Protein AF-A0A1H4YIX8-F1 (afdb_monomer_lite)

pLDDT: mean 73.13, std 20.59, range [30.97, 96.62]

Sequence (188 aa):
MLPGDFFVVVNRHDDLTVEAIAEDTALASYLGQKVEQLAQRDTEFARELRDVAFQALSRIQDQLLIIGGVTAVEKVGSFLLALASRSSGGRGQVVLPLTRYDVAEYLAVSVETVCRSFTSLQQRGAIRLAGKRTVRIVNRNALEEKNDNDSVRKLSGSNSRLVPPRELALDDREPGRAMMPRRSASAS

Secondary structure (DSSP, 8-state):
--TT--------SS-------STT-------HHHHHHHHHH-HHHHHHHHHHHHHHHHHHHHHHHHHT-SSHHHHHHHHHHHHHHH---TTSEEE--S-HHHHHHHHTS-HHHHHHHHHHHHHTTSEEEEETTEEEES-SHHHHTTT---SSHHHHTTS---PPPP-------------PPP------

InterPro domains:
  IPR012318 Crp-type HTH domain [PF13545] (74-145)
  IPR012318 Crp-type HTH domain [PR00034] (96-112)
  IPR012318 Crp-type HTH domain [PR00034] (112-127)
  IPR012318 Crp-type HTH domain [PS51063] (70-141)
  IPR012318 Crp-type HTH domain [SM00419] (90-139)
  IPR036388 Winged helix-like DNA-binding domain superfamily [G3DSA:1.10.10.10] (71-154)
  IPR036390 Winged helix DNA-binding domain superfamily [SSF46785] (72-146)

Foldseek 3Di:
DDPPADDDDDPDVDPDDDDDLDDPDDDDDDDPVVLVVVVVVDVVSVVVVVVSVVVVVVVVVLLVLLLVDPALLLSLLSVLVVQQVVDPDPQQKGFASDALCRSCVSNVHDSVRSVVSVVVCVVVVQWDDPDRGMIGGRNNCSSCVRVPPPPPVVVVVPDPPPPDPPPPPPPPDDPDDDDDDDDDDDDD

Organism: NCBI:txid1437360

Radius of gyration: 27.28 Å; chains: 1; bounding box: 49×42×105 Å

Structure (mmCIF, N/CA/C/O backbone):
data_AF-A0A1H4YIX8-F1
#
_entry.id   AF-A0A1H4YIX8-F1
#
loop_
_atom_site.group_PDB
_atom_site.id
_atom_site.type_symbol
_atom_site.label_atom_id
_atom_site.label_alt_id
_atom_site.label_comp_id
_atom_site.label_asym_id
_atom_site.label_entity_id
_atom_site.label_seq_id
_atom_site.pdbx_PDB_ins_code
_atom_site.Cartn_x
_atom_site.Cartn_y
_atom_site.Cartn_z
_atom_site.occupancy
_atom_site.B_iso_or_equiv
_atom_site.auth_seq_id
_atom_site.auth_comp_id
_atom_site.auth_asym_id
_atom_site.auth_atom_id
_atom_site.pdbx_PDB_model_num
ATOM 1 N N . MET A 1 1 ? 4.760 -3.945 -1.608 1.00 70.62 1 MET A N 1
ATOM 2 C CA . MET A 1 1 ? 4.561 -4.129 -3.063 1.00 70.62 1 MET A CA 1
ATOM 3 C C . MET A 1 1 ? 3.734 -5.384 -3.282 1.00 70.62 1 MET A C 1
ATOM 5 O O . MET A 1 1 ? 3.842 -6.303 -2.479 1.00 70.62 1 MET A O 1
ATOM 9 N N . LEU A 1 2 ? 2.866 -5.392 -4.288 1.00 71.00 2 LEU A N 1
ATOM 10 C CA . LEU A 1 2 ? 2.032 -6.541 -4.659 1.00 71.00 2 LEU A CA 1
ATOM 11 C C . LEU A 1 2 ? 2.528 -7.152 -5.980 1.00 71.00 2 LEU A C 1
ATOM 13 O O . LEU A 1 2 ? 3.288 -6.496 -6.693 1.00 71.00 2 LEU A O 1
ATOM 17 N N . PRO A 1 3 ? 2.108 -8.380 -6.336 1.00 70.81 3 PRO A N 1
ATOM 18 C CA . PRO A 1 3 ? 2.441 -8.969 -7.630 1.00 70.81 3 PRO A CA 1
ATOM 19 C C . PRO A 1 3 ? 2.128 -8.015 -8.792 1.00 70.81 3 PRO A C 1
ATOM 21 O O . PRO A 1 3 ? 1.051 -7.419 -8.843 1.00 70.81 3 PRO A O 1
ATOM 24 N N . GLY A 1 4 ? 3.092 -7.856 -9.699 1.00 74.25 4 GLY A N 1
ATOM 25 C CA . GLY A 1 4 ? 3.020 -6.914 -10.821 1.00 74.25 4 GLY A CA 1
ATOM 26 C C . GLY A 1 4 ? 3.521 -5.497 -10.514 1.00 74.25 4 GLY A C 1
ATOM 27 O O . GLY A 1 4 ? 3.620 -4.690 -11.435 1.00 74.25 4 GLY A O 1
ATOM 28 N N . ASP A 1 5 ? 3.867 -5.180 -9.262 1.00 77.75 5 ASP A N 1
ATOM 29 C CA . ASP A 1 5 ? 4.624 -3.965 -8.955 1.00 77.75 5 ASP A CA 1
ATOM 30 C C . ASP A 1 5 ? 6.102 -4.140 -9.326 1.00 77.75 5 ASP A C 1
ATOM 32 O O . ASP A 1 5 ? 6.683 -5.217 -9.191 1.00 77.75 5 ASP A O 1
ATOM 36 N N . PHE A 1 6 ? 6.724 -3.044 -9.740 1.00 79.25 6 PHE A N 1
ATOM 37 C CA . PHE A 1 6 ? 8.153 -2.944 -10.004 1.00 79.25 6 PHE A CA 1
ATOM 38 C C . PHE A 1 6 ? 8.722 -1.805 -9.160 1.00 79.25 6 PHE A C 1
ATOM 40 O O . PHE A 1 6 ? 8.022 -0.861 -8.787 1.00 79.25 6 PHE A O 1
ATOM 47 N N . PHE A 1 7 ? 10.008 -1.887 -8.863 1.00 77.75 7 PHE A N 1
ATOM 48 C CA . PHE A 1 7 ? 10.740 -0.841 -8.170 1.00 77.75 7 PHE A CA 1
ATOM 49 C C . PHE A 1 7 ? 12.139 -0.756 -8.762 1.00 77.75 7 PHE A C 1
ATOM 51 O O . PHE A 1 7 ? 12.668 -1.731 -9.297 1.00 77.75 7 PHE A O 1
ATOM 58 N N . VAL A 1 8 ? 12.732 0.428 -8.679 1.00 79.50 8 VAL A N 1
ATOM 59 C CA . VAL A 1 8 ? 14.094 0.659 -9.146 1.00 79.50 8 VAL A CA 1
ATOM 60 C C . VAL A 1 8 ? 14.978 0.812 -7.925 1.00 79.50 8 VAL A C 1
ATOM 62 O O . VAL A 1 8 ? 14.786 1.724 -7.124 1.00 79.50 8 VAL A O 1
ATOM 65 N N . VAL A 1 9 ? 15.963 -0.073 -7.798 1.00 73.88 9 VAL A N 1
ATOM 66 C CA . VAL A 1 9 ? 17.036 0.091 -6.820 1.00 73.88 9 VAL A CA 1
ATOM 67 C C . VAL A 1 9 ? 18.121 0.920 -7.486 1.00 73.88 9 VAL A C 1
ATOM 69 O O . VAL A 1 9 ? 18.892 0.426 -8.310 1.00 73.88 9 VAL A O 1
ATOM 72 N N . VAL A 1 10 ? 18.141 2.211 -7.174 1.00 70.12 10 VAL A N 1
ATOM 73 C CA . VAL A 1 10 ? 19.247 3.083 -7.565 1.00 70.12 10 VAL A CA 1
ATOM 74 C C . VAL A 1 10 ? 20.293 2.972 -6.471 1.00 70.12 10 VAL A C 1
ATOM 76 O O . VAL A 1 10 ? 19.968 3.160 -5.303 1.00 70.12 10 VAL A O 1
ATOM 79 N N . ASN A 1 11 ? 21.536 2.672 -6.846 1.00 62.91 11 ASN A N 1
ATOM 80 C CA . ASN A 1 11 ? 22.665 2.599 -5.923 1.00 62.91 11 ASN A CA 1
ATOM 81 C C . ASN A 1 11 ? 23.025 4.018 -5.447 1.00 62.91 11 ASN A C 1
ATOM 83 O O . ASN A 1 11 ? 23.963 4.650 -5.927 1.00 62.91 11 ASN A O 1
ATOM 87 N N . ARG A 1 12 ? 22.180 4.577 -4.587 1.00 55.59 12 ARG A N 1
ATOM 88 C CA . ARG A 1 12 ? 22.496 5.724 -3.747 1.00 55.59 12 ARG A CA 1
ATOM 89 C C . ARG A 1 12 ? 23.066 5.138 -2.461 1.00 55.59 12 ARG A C 1
ATOM 91 O O . ARG A 1 12 ? 22.655 4.053 -2.077 1.00 55.59 12 ARG A O 1
ATOM 98 N N . HIS A 1 13 ? 24.007 5.821 -1.821 1.00 55.72 13 HIS A N 1
ATOM 99 C CA . HIS A 1 13 ? 24.670 5.395 -0.576 1.00 55.72 13 HIS A CA 1
ATOM 100 C C . HIS A 1 13 ? 23.727 5.246 0.650 1.00 55.72 13 HIS A C 1
ATOM 102 O O . HIS A 1 13 ? 24.183 5.344 1.784 1.00 55.72 13 HIS A O 1
ATOM 108 N N . ASP A 1 14 ? 22.432 5.018 0.432 1.00 55.44 14 ASP A N 1
ATOM 109 C CA . ASP A 1 14 ? 21.399 4.852 1.442 1.00 55.44 14 ASP A CA 1
ATOM 110 C C . ASP A 1 14 ? 21.105 3.357 1.641 1.00 55.44 14 ASP A C 1
ATOM 112 O O . ASP A 1 14 ? 21.014 2.586 0.683 1.00 55.44 14 ASP A O 1
ATOM 116 N N . ASP A 1 15 ? 20.951 2.962 2.902 1.00 64.94 15 ASP A N 1
ATOM 117 C CA . ASP A 1 15 ? 20.826 1.583 3.387 1.00 64.94 15 ASP A CA 1
ATOM 118 C C . ASP A 1 15 ? 19.415 1.007 3.123 1.00 64.94 15 ASP A C 1
ATOM 120 O O . ASP A 1 15 ? 18.655 0.677 4.035 1.00 64.94 15 ASP A O 1
ATOM 124 N N . LEU A 1 16 ? 18.998 0.978 1.851 1.00 68.19 16 LEU A N 1
ATOM 125 C CA . LEU A 1 16 ? 17.666 0.515 1.469 1.00 68.19 16 LEU A CA 1
ATOM 126 C C . LEU A 1 16 ? 17.614 -1.016 1.505 1.00 68.19 16 LEU A C 1
ATOM 128 O O . LEU A 1 16 ? 18.222 -1.695 0.676 1.00 68.19 16 LEU A O 1
ATOM 132 N N . THR A 1 17 ? 16.843 -1.563 2.439 1.00 73.12 17 THR A N 1
ATOM 133 C CA . THR A 1 17 ? 16.590 -3.002 2.532 1.00 73.12 17 THR A CA 1
ATOM 134 C C . THR A 1 17 ? 15.223 -3.343 1.944 1.00 73.12 17 THR A C 1
ATOM 136 O O . THR A 1 17 ? 14.267 -2.574 2.038 1.00 73.12 17 THR A O 1
ATOM 139 N N . VAL A 1 18 ? 15.137 -4.493 1.276 1.00 79.38 18 VAL A N 1
ATOM 140 C CA . VAL A 1 18 ? 13.895 -5.006 0.688 1.00 79.38 18 VAL A CA 1
ATOM 141 C C . VAL A 1 18 ? 13.639 -6.385 1.273 1.00 79.38 18 VAL A C 1
ATOM 143 O O . VAL A 1 18 ? 14.461 -7.284 1.111 1.00 79.38 18 VAL A O 1
ATOM 146 N N . GLU A 1 19 ? 12.496 -6.552 1.935 1.00 81.31 19 GLU A N 1
ATOM 147 C CA . GLU A 1 19 ? 12.094 -7.807 2.570 1.00 81.31 19 GLU A CA 1
ATOM 148 C C . GLU A 1 19 ? 10.835 -8.388 1.912 1.00 81.31 19 GLU A C 1
ATOM 150 O O . GLU A 1 19 ? 9.902 -7.668 1.538 1.00 81.31 19 GLU A O 1
ATOM 155 N N . ALA A 1 20 ? 10.808 -9.713 1.759 1.00 84.75 20 ALA A N 1
ATOM 156 C CA . ALA A 1 20 ? 9.639 -10.439 1.286 1.00 84.75 20 ALA A CA 1
ATOM 157 C C . ALA A 1 20 ? 8.654 -10.674 2.441 1.00 84.75 20 ALA A C 1
ATOM 159 O O . ALA A 1 20 ? 8.984 -11.315 3.431 1.00 84.75 20 ALA A O 1
ATOM 160 N N . ILE A 1 21 ? 7.423 -10.184 2.286 1.00 82.12 21 ILE A N 1
ATOM 161 C CA . ILE A 1 21 ? 6.386 -10.239 3.335 1.00 82.12 21 ILE A CA 1
ATOM 162 C C . ILE A 1 21 ? 5.515 -11.505 3.212 1.00 82.12 21 ILE A C 1
ATOM 164 O O . ILE A 1 21 ? 4.885 -11.929 4.179 1.00 82.12 21 ILE A O 1
ATOM 168 N N . ALA A 1 22 ? 5.465 -12.119 2.025 1.00 79.56 22 ALA A N 1
ATOM 169 C CA . ALA A 1 22 ? 4.693 -13.330 1.756 1.00 79.56 22 ALA A CA 1
ATOM 170 C C . ALA A 1 22 ? 5.605 -14.521 1.432 1.00 79.56 22 ALA A C 1
ATOM 172 O O . ALA A 1 22 ? 6.570 -14.385 0.672 1.00 79.56 22 ALA A O 1
ATOM 173 N N . GLU A 1 23 ? 5.245 -15.684 1.979 1.00 69.69 23 GLU A N 1
ATOM 174 C CA . GLU A 1 23 ? 5.765 -16.990 1.564 1.00 69.69 23 GLU A CA 1
ATOM 175 C C . GLU A 1 23 ? 5.432 -17.157 0.063 1.00 69.69 23 GLU A C 1
ATOM 177 O O . GLU A 1 23 ? 4.319 -16.838 -0.351 1.00 69.69 23 GLU A O 1
ATOM 182 N N . ASP A 1 24 ? 6.416 -17.534 -0.761 1.00 79.31 24 ASP A N 1
ATOM 183 C CA . ASP A 1 24 ? 6.346 -17.606 -2.240 1.00 79.31 24 ASP A CA 1
ATOM 184 C C . ASP A 1 24 ? 6.459 -16.279 -3.027 1.00 79.31 24 ASP A C 1
ATOM 186 O O . ASP A 1 24 ? 5.874 -16.103 -4.099 1.00 79.31 24 ASP A O 1
ATOM 190 N N . THR A 1 25 ? 7.274 -15.333 -2.549 1.00 81.12 25 THR A N 1
ATOM 191 C CA . THR A 1 25 ? 7.620 -14.128 -3.330 1.00 81.12 25 THR A CA 1
ATOM 192 C C . THR A 1 25 ? 8.757 -14.409 -4.323 1.00 81.12 25 THR A C 1
ATOM 194 O O . THR A 1 25 ? 9.891 -14.658 -3.918 1.00 81.12 25 THR A O 1
ATOM 197 N N . ALA A 1 26 ? 8.483 -14.301 -5.629 1.00 84.19 26 ALA A N 1
ATOM 198 C CA . ALA A 1 26 ? 9.499 -14.350 -6.685 1.00 84.19 26 ALA A CA 1
ATOM 199 C C . ALA A 1 26 ? 9.792 -12.946 -7.239 1.00 84.19 26 ALA A C 1
ATOM 201 O O . ALA A 1 26 ? 8.873 -12.188 -7.552 1.00 84.19 26 ALA A O 1
ATOM 202 N N . LEU A 1 27 ? 11.077 -12.614 -7.392 1.00 84.00 27 LEU A N 1
ATOM 203 C CA . LEU A 1 27 ? 11.536 -11.351 -7.970 1.00 84.00 27 LEU A CA 1
ATOM 204 C C . LEU A 1 27 ? 12.347 -11.615 -9.238 1.00 84.00 27 LEU A C 1
ATOM 206 O O . LEU A 1 27 ? 13.259 -12.439 -9.243 1.00 84.00 27 LEU A O 1
ATOM 210 N N . ALA A 1 28 ? 12.037 -10.873 -10.298 1.00 85.31 28 ALA A N 1
ATOM 211 C CA . ALA A 1 28 ? 12.894 -10.772 -11.469 1.00 85.31 28 ALA A CA 1
ATOM 212 C C . ALA A 1 28 ? 13.750 -9.509 -11.338 1.00 85.31 28 ALA A C 1
ATOM 214 O O . ALA A 1 28 ? 13.226 -8.409 -11.159 1.00 85.31 28 ALA A O 1
ATOM 215 N N . SER A 1 29 ? 15.071 -9.662 -11.411 1.00 84.81 29 SER A N 1
ATOM 216 C CA . SER A 1 29 ? 16.011 -8.544 -11.317 1.00 84.81 29 SER A CA 1
ATOM 217 C C . SER A 1 29 ? 16.781 -8.386 -12.617 1.00 84.81 29 SER A C 1
ATOM 219 O O . SER A 1 29 ? 17.345 -9.342 -13.148 1.00 84.81 29 SER A O 1
ATOM 221 N N . TYR A 1 30 ? 16.835 -7.150 -13.107 1.00 86.56 30 TYR A N 1
ATOM 222 C CA . TYR A 1 30 ? 17.534 -6.790 -14.333 1.00 86.56 30 TYR A CA 1
ATOM 223 C C . TYR A 1 30 ? 18.521 -5.666 -14.049 1.00 86.56 30 TYR A C 1
ATOM 225 O O . TYR A 1 30 ? 18.241 -4.749 -13.278 1.00 86.56 30 TYR A O 1
ATOM 233 N N . LEU A 1 31 ? 19.684 -5.716 -14.699 1.00 86.62 31 LEU A N 1
ATOM 234 C CA . LEU A 1 31 ? 20.634 -4.613 -14.637 1.00 86.62 31 LEU A CA 1
ATOM 235 C C . LEU A 1 31 ? 20.046 -3.409 -15.380 1.00 86.62 31 LEU A C 1
ATOM 237 O O . LEU A 1 31 ? 19.701 -3.539 -16.555 1.00 86.62 31 LEU A O 1
ATOM 241 N N . GLY A 1 32 ? 20.005 -2.239 -14.736 1.00 85.44 32 GLY A N 1
ATOM 242 C CA . GLY A 1 32 ? 19.427 -1.026 -15.330 1.00 85.44 32 GLY A CA 1
ATOM 243 C C . GLY A 1 32 ? 20.001 -0.696 -16.713 1.00 85.44 32 GLY A C 1
ATOM 244 O O . GLY A 1 32 ? 19.254 -0.399 -17.636 1.00 85.44 32 GLY A O 1
ATOM 245 N N . GLN A 1 33 ? 21.311 -0.884 -16.906 1.00 87.38 33 GLN A N 1
ATOM 246 C CA . GLN A 1 33 ? 21.960 -0.694 -18.210 1.00 87.38 33 GLN A CA 1
ATOM 247 C C . GLN A 1 33 ? 21.410 -1.612 -19.312 1.00 87.38 33 GLN A C 1
ATOM 249 O O . GLN A 1 33 ? 21.305 -1.191 -20.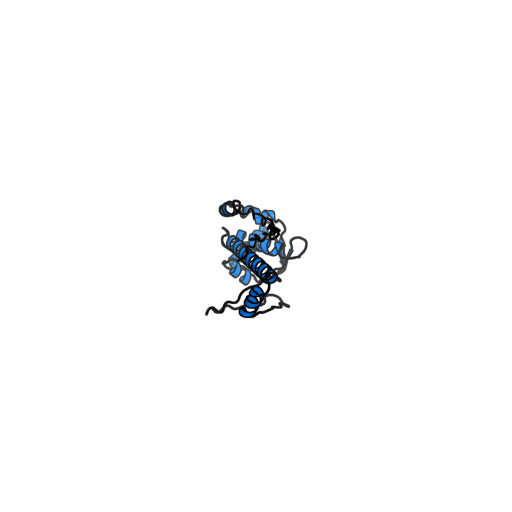459 1.00 87.38 33 GLN A O 1
ATOM 254 N N . LYS A 1 34 ? 21.062 -2.866 -18.990 1.00 89.19 34 LYS A N 1
ATOM 255 C CA . LYS A 1 34 ? 20.497 -3.805 -19.972 1.00 89.19 34 LYS A CA 1
ATOM 256 C C . LYS A 1 34 ? 19.071 -3.421 -20.354 1.00 89.19 34 LYS A C 1
ATOM 258 O O . LYS A 1 34 ? 18.726 -3.510 -21.526 1.00 89.19 34 LYS A O 1
ATOM 263 N N . VAL A 1 35 ? 18.275 -2.984 -19.377 1.00 89.31 35 VAL A N 1
ATOM 264 C CA . VAL A 1 35 ? 16.910 -2.488 -19.610 1.00 89.31 35 VAL A CA 1
ATOM 265 C C . VAL A 1 35 ? 16.947 -1.254 -20.513 1.00 89.31 35 VAL A C 1
ATOM 267 O O . VAL A 1 35 ? 16.233 -1.204 -21.508 1.00 89.31 35 VAL A O 1
ATOM 270 N N . GLU A 1 36 ? 17.847 -0.313 -20.226 1.00 89.44 36 GLU A N 1
ATOM 271 C CA . GLU A 1 36 ? 18.026 0.909 -21.016 1.00 89.44 36 GLU A CA 1
ATOM 272 C C . GLU A 1 36 ? 18.462 0.608 -22.459 1.00 89.44 36 GLU A C 1
ATOM 274 O O . GLU A 1 36 ? 17.881 1.115 -23.416 1.00 89.44 36 GLU A O 1
ATOM 279 N N . GLN A 1 37 ? 19.445 -0.280 -22.644 1.00 92.94 37 GLN A N 1
ATOM 280 C CA . GLN A 1 37 ? 19.885 -0.697 -23.981 1.00 92.94 37 GLN A CA 1
ATOM 281 C C . GLN A 1 37 ? 18.778 -1.384 -24.785 1.00 92.94 37 GLN A C 1
ATOM 283 O O . GLN A 1 37 ? 18.745 -1.255 -26.009 1.00 92.94 37 GLN A O 1
ATOM 288 N N . LEU A 1 38 ? 17.902 -2.144 -24.122 1.00 91.69 38 LEU A N 1
ATOM 289 C CA . LEU A 1 38 ? 16.765 -2.779 -24.779 1.00 91.69 38 LEU A CA 1
ATOM 290 C C . LEU A 1 38 ? 15.729 -1.730 -25.200 1.00 91.69 38 LEU A C 1
ATOM 292 O O . LEU A 1 38 ? 15.309 -1.737 -26.351 1.00 91.69 38 LEU A O 1
ATOM 296 N N . ALA A 1 39 ? 15.414 -0.771 -24.326 1.00 92.44 39 ALA A N 1
ATOM 297 C CA . ALA A 1 39 ? 14.510 0.339 -24.634 1.00 92.44 39 ALA A CA 1
ATOM 298 C C . ALA A 1 39 ? 15.013 1.231 -25.785 1.00 92.44 39 ALA A C 1
ATOM 300 O O . ALA A 1 39 ? 14.217 1.762 -26.551 1.00 92.44 39 ALA A O 1
ATOM 301 N N . GLN A 1 40 ? 16.329 1.366 -25.963 1.00 94.69 40 GLN A N 1
ATOM 302 C CA . GLN A 1 40 ? 16.897 2.094 -27.107 1.00 94.69 40 GLN A CA 1
ATOM 303 C C . GLN A 1 40 ? 16.739 1.355 -28.442 1.00 94.69 40 GLN A C 1
ATOM 305 O O . GLN A 1 40 ? 16.722 1.990 -29.496 1.00 94.69 40 GLN A O 1
ATOM 310 N N . ARG A 1 41 ? 16.668 0.021 -28.414 1.00 95.81 41 ARG A N 1
ATOM 311 C CA . ARG A 1 41 ? 16.580 -0.825 -29.616 1.00 95.81 41 ARG A CA 1
ATOM 312 C C . ARG A 1 41 ? 15.145 -1.176 -29.989 1.00 95.81 41 ARG A C 1
ATOM 314 O O . ARG A 1 41 ? 14.876 -1.402 -31.164 1.00 95.81 41 ARG A O 1
ATOM 321 N N . ASP A 1 42 ? 14.252 -1.221 -29.007 1.00 96.62 42 ASP A N 1
ATOM 322 C CA . ASP A 1 42 ? 12.857 -1.613 -29.163 1.00 96.62 42 ASP A CA 1
ATOM 323 C C . ASP A 1 42 ? 11.926 -0.512 -28.632 1.00 96.62 42 ASP A C 1
ATOM 325 O O . ASP A 1 42 ? 11.843 -0.240 -27.432 1.00 96.62 42 ASP A O 1
ATOM 329 N N . THR A 1 43 ? 11.212 0.129 -29.561 1.00 95.12 43 THR A N 1
ATOM 330 C CA . THR A 1 43 ? 10.284 1.224 -29.248 1.00 95.12 43 THR A CA 1
ATOM 331 C C . THR A 1 43 ? 9.033 0.739 -28.517 1.00 95.12 43 THR A C 1
ATOM 333 O O . THR A 1 43 ? 8.502 1.485 -27.692 1.00 95.12 43 THR A O 1
ATOM 336 N N . GLU A 1 44 ? 8.562 -0.481 -28.787 1.00 94.38 44 GLU A N 1
ATOM 337 C CA . GLU A 1 44 ? 7.401 -1.047 -28.092 1.00 94.38 44 GLU A CA 1
ATOM 338 C C . GLU A 1 44 ? 7.770 -1.357 -26.641 1.00 94.38 44 GLU A C 1
ATOM 340 O O . GLU A 1 44 ? 7.097 -0.882 -25.727 1.00 94.38 44 GLU A O 1
ATOM 345 N N . PHE A 1 45 ? 8.924 -1.987 -26.406 1.00 93.00 45 PHE A N 1
ATOM 346 C CA . PHE A 1 45 ? 9.433 -2.190 -25.047 1.00 93.00 45 PHE A CA 1
ATOM 347 C C . PHE A 1 45 ? 9.629 -0.864 -24.289 1.00 93.00 45 PHE A C 1
ATOM 349 O O . PHE A 1 45 ? 9.281 -0.747 -23.113 1.00 93.00 45 PHE A O 1
ATOM 356 N N . ALA A 1 46 ? 10.137 0.179 -24.955 1.00 92.69 46 ALA A N 1
ATOM 357 C CA . ALA A 1 46 ? 10.266 1.503 -24.345 1.00 92.69 46 ALA A CA 1
ATOM 358 C C . ALA A 1 46 ? 8.910 2.129 -23.968 1.00 92.69 46 ALA A C 1
ATOM 360 O O . ALA A 1 46 ? 8.831 2.898 -23.005 1.00 92.69 46 ALA A O 1
ATOM 361 N N . ARG A 1 47 ? 7.842 1.840 -24.725 1.00 93.50 47 ARG A N 1
ATOM 362 C CA . ARG A 1 47 ? 6.473 2.257 -24.385 1.00 93.50 47 ARG A CA 1
ATOM 363 C C . ARG A 1 47 ? 5.959 1.497 -23.171 1.00 93.50 47 ARG A C 1
ATOM 365 O O . ARG A 1 47 ? 5.536 2.149 -22.223 1.00 93.50 47 ARG A O 1
ATOM 372 N N . GLU A 1 48 ? 6.104 0.175 -23.153 1.00 90.38 48 GLU A N 1
ATOM 373 C CA . GLU A 1 48 ? 5.715 -0.653 -22.007 1.00 90.38 48 GLU A CA 1
ATOM 374 C C . GLU A 1 48 ? 6.428 -0.212 -20.724 1.00 90.38 48 GLU A C 1
ATOM 376 O O . GLU A 1 48 ? 5.786 0.017 -19.699 1.00 90.38 48 GLU A O 1
ATOM 381 N N . LEU A 1 49 ? 7.746 0.005 -20.784 1.00 89.56 49 LEU A N 1
ATOM 382 C CA . LEU A 1 49 ? 8.530 0.474 -19.641 1.00 89.56 49 LEU A CA 1
ATOM 383 C C . LEU A 1 49 ? 8.051 1.843 -19.130 1.00 89.56 49 LEU A C 1
ATOM 385 O O . LEU A 1 49 ? 8.024 2.084 -17.920 1.00 89.56 49 LEU A O 1
ATOM 389 N N . ARG A 1 50 ? 7.653 2.743 -20.036 1.00 90.56 50 ARG A N 1
ATOM 390 C CA . ARG A 1 50 ? 7.098 4.056 -19.680 1.00 90.56 50 ARG A CA 1
ATOM 391 C C . ARG A 1 50 ? 5.734 3.931 -19.011 1.00 90.56 50 ARG A C 1
ATOM 393 O O . ARG A 1 50 ? 5.496 4.601 -18.009 1.00 90.56 50 ARG A O 1
ATOM 400 N N . ASP A 1 51 ? 4.858 3.085 -19.537 1.00 90.19 51 ASP A N 1
ATOM 401 C CA . ASP A 1 51 ? 3.526 2.870 -18.968 1.00 90.19 51 ASP A CA 1
ATOM 402 C C . ASP A 1 51 ? 3.630 2.282 -17.563 1.00 90.19 51 ASP A C 1
ATOM 404 O O . ASP A 1 51 ? 2.962 2.737 -16.633 1.00 90.19 51 ASP A O 1
ATOM 408 N N . VAL A 1 52 ? 4.547 1.334 -17.392 1.00 86.88 52 VAL A N 1
ATOM 409 C CA . VAL A 1 52 ? 4.948 0.780 -16.104 1.00 86.88 52 VAL A CA 1
ATOM 410 C C . VAL A 1 52 ? 5.402 1.921 -15.175 1.00 86.88 52 VAL A C 1
ATOM 412 O O . VAL A 1 52 ? 4.777 2.127 -14.131 1.00 86.88 52 VAL A O 1
ATOM 415 N N . ALA A 1 53 ? 6.368 2.760 -15.579 1.00 87.62 53 ALA A N 1
ATOM 416 C CA . ALA A 1 53 ? 6.826 3.930 -14.811 1.00 87.62 53 ALA A CA 1
ATOM 417 C C . ALA A 1 53 ? 5.681 4.876 -14.385 1.00 87.62 53 ALA A C 1
ATOM 419 O O . ALA A 1 53 ? 5.583 5.246 -13.211 1.00 87.62 53 ALA A O 1
ATOM 420 N N . PHE A 1 54 ? 4.782 5.230 -15.307 1.00 90.25 54 PHE A N 1
ATOM 421 C CA . PHE A 1 54 ? 3.627 6.081 -15.015 1.00 90.25 54 PHE A CA 1
ATOM 422 C C . PHE A 1 54 ? 2.653 5.442 -14.027 1.00 90.25 54 PHE A C 1
ATOM 424 O O . PHE A 1 54 ? 2.144 6.134 -13.143 1.00 90.25 54 PHE A O 1
ATOM 431 N N . GLN A 1 55 ? 2.439 4.127 -14.099 1.00 85.81 55 GLN A N 1
ATOM 432 C CA . GLN A 1 55 ? 1.634 3.427 -13.102 1.00 85.81 55 GLN A CA 1
ATOM 433 C C . GLN A 1 55 ? 2.264 3.505 -11.707 1.00 85.81 55 GLN A C 1
ATOM 435 O O . GLN A 1 55 ? 1.538 3.720 -10.739 1.00 85.81 55 GLN A O 1
ATOM 440 N N . ALA A 1 56 ? 3.587 3.359 -11.562 1.00 85.19 56 ALA A N 1
ATOM 441 C CA . ALA A 1 56 ? 4.220 3.538 -10.250 1.00 85.19 56 ALA A CA 1
ATOM 442 C C . ALA A 1 56 ? 4.089 4.974 -9.735 1.00 85.19 56 ALA A C 1
ATOM 444 O O . ALA A 1 56 ? 3.787 5.163 -8.558 1.00 85.19 56 ALA A O 1
ATOM 445 N N . LEU A 1 57 ? 4.251 5.980 -10.600 1.00 88.75 57 LEU A N 1
ATOM 446 C CA . LEU A 1 57 ? 4.059 7.380 -10.211 1.00 88.75 57 LEU A CA 1
ATOM 447 C C . LEU A 1 57 ? 2.627 7.650 -9.736 1.00 88.75 57 LEU A C 1
ATOM 449 O O . LEU A 1 57 ? 2.447 8.260 -8.684 1.00 88.75 57 LEU A O 1
ATOM 453 N N . SER A 1 58 ? 1.620 7.136 -10.448 1.00 86.06 58 SER A N 1
ATOM 454 C CA . SER A 1 58 ? 0.218 7.237 -10.023 1.00 86.06 58 SER A CA 1
ATOM 455 C C . SER A 1 58 ? -0.005 6.581 -8.657 1.00 86.06 58 SER A C 1
ATOM 457 O O . SER A 1 58 ? -0.654 7.165 -7.795 1.00 86.06 58 SER A O 1
ATOM 459 N N . ARG A 1 59 ? 0.584 5.401 -8.411 1.00 82.44 59 ARG A N 1
ATOM 460 C CA . ARG A 1 59 ? 0.488 4.716 -7.107 1.00 82.44 59 ARG A CA 1
ATOM 461 C C . ARG A 1 59 ? 1.135 5.524 -5.983 1.00 82.44 59 ARG A C 1
ATOM 463 O O . ARG A 1 59 ? 0.589 5.579 -4.885 1.00 82.44 59 ARG A O 1
ATOM 470 N N . ILE A 1 60 ? 2.289 6.142 -6.242 1.00 85.88 60 ILE A N 1
ATOM 471 C CA . ILE A 1 60 ? 2.958 7.016 -5.269 1.00 85.88 60 ILE A CA 1
ATOM 472 C C . ILE A 1 60 ? 2.077 8.231 -4.972 1.00 85.88 60 ILE A C 1
ATOM 474 O O . ILE A 1 60 ? 1.928 8.602 -3.810 1.00 85.88 60 ILE A O 1
ATOM 478 N N . GLN A 1 61 ? 1.449 8.822 -5.990 1.00 85.38 61 GLN A N 1
ATOM 479 C CA . GLN A 1 61 ? 0.515 9.929 -5.804 1.00 85.38 61 GLN A CA 1
ATOM 480 C C . GLN A 1 61 ? -0.688 9.521 -4.938 1.00 85.38 61 GLN A C 1
ATOM 482 O O . GLN A 1 61 ? -1.014 10.230 -3.986 1.00 85.38 61 GLN A O 1
ATOM 487 N N . ASP A 1 62 ? -1.292 8.360 -5.198 1.00 82.25 62 ASP A N 1
ATOM 488 C CA . ASP A 1 62 ? -2.380 7.819 -4.374 1.00 82.25 62 ASP A CA 1
ATOM 489 C C . ASP A 1 62 ? -1.929 7.581 -2.927 1.00 82.25 62 ASP A C 1
ATOM 491 O O . ASP A 1 62 ? -2.625 7.951 -1.979 1.00 82.25 62 ASP A O 1
ATOM 495 N N . GLN A 1 63 ? -0.735 7.016 -2.733 1.00 83.69 63 GLN A N 1
ATOM 496 C CA . GLN A 1 63 ? -0.159 6.814 -1.406 1.00 83.69 63 GLN A CA 1
ATOM 497 C C . GLN A 1 63 ? 0.063 8.142 -0.673 1.00 83.69 63 GLN A C 1
ATOM 499 O O . GLN A 1 63 ? -0.259 8.245 0.510 1.00 83.69 63 GLN A O 1
ATOM 504 N N . LEU A 1 64 ? 0.566 9.172 -1.355 1.00 84.75 64 LEU A N 1
ATOM 505 C CA . LEU A 1 64 ? 0.738 10.503 -0.771 1.00 84.75 64 LEU A CA 1
ATOM 506 C C . LEU A 1 64 ? -0.600 11.120 -0.354 1.00 84.75 64 LEU A C 1
ATOM 508 O O . LEU A 1 64 ? -0.663 11.751 0.698 1.00 84.75 64 LEU A O 1
ATOM 512 N N . LEU A 1 65 ? -1.676 10.898 -1.115 1.00 81.81 65 LEU A N 1
ATOM 513 C CA . LEU A 1 65 ? -3.021 11.330 -0.722 1.00 81.81 65 LEU A CA 1
ATOM 514 C C . LEU A 1 65 ? -3.500 10.611 0.546 1.00 81.81 65 LEU A C 1
ATOM 516 O O . LEU A 1 65 ? -4.063 11.249 1.434 1.00 81.81 65 LEU A O 1
ATOM 520 N N . ILE A 1 66 ? -3.234 9.307 0.670 1.00 82.69 66 ILE A N 1
ATOM 521 C CA . ILE A 1 66 ? -3.542 8.543 1.889 1.00 82.69 66 ILE A CA 1
ATOM 522 C C . ILE A 1 66 ? -2.744 9.089 3.078 1.00 82.69 66 ILE A C 1
ATOM 524 O O . ILE A 1 66 ? -3.307 9.322 4.147 1.00 82.69 66 ILE A O 1
ATOM 528 N N . ILE A 1 67 ? -1.443 9.325 2.901 1.00 84.75 67 ILE A N 1
ATOM 529 C CA . ILE A 1 67 ? -0.566 9.860 3.951 1.00 84.75 67 ILE A CA 1
ATOM 530 C C . ILE A 1 67 ? -0.977 11.288 4.334 1.00 84.75 67 ILE A C 1
ATOM 532 O O . ILE A 1 67 ? -0.925 11.633 5.515 1.00 84.75 67 ILE A O 1
ATOM 536 N N . GLY A 1 68 ? -1.427 12.096 3.375 1.00 77.31 68 GLY A N 1
ATOM 537 C CA . GLY A 1 68 ? -1.945 13.448 3.586 1.00 77.31 68 GLY A CA 1
ATOM 538 C C . GLY A 1 68 ? -3.338 13.510 4.221 1.00 77.31 68 GLY A C 1
ATOM 539 O O . GLY A 1 68 ? -3.823 14.608 4.486 1.00 77.31 68 GLY A O 1
ATOM 540 N N . GLY A 1 69 ? -3.983 12.363 4.474 1.00 75.69 69 GLY A N 1
ATOM 541 C CA . GLY A 1 69 ? -5.306 12.288 5.094 1.00 75.69 69 GLY A CA 1
ATOM 542 C C . GLY A 1 69 ? -5.371 12.963 6.469 1.00 75.69 69 GLY A C 1
ATOM 543 O O . GLY A 1 69 ? -4.405 12.941 7.238 1.00 75.69 69 GLY A O 1
ATOM 544 N N . VAL A 1 70 ? -6.534 13.541 6.784 1.00 72.44 70 VAL A N 1
ATOM 545 C CA . VAL A 1 70 ? -6.730 14.431 7.941 1.00 72.44 70 VAL A CA 1
ATOM 546 C C . VAL A 1 70 ? -6.637 13.667 9.262 1.00 72.44 70 VAL A C 1
ATOM 548 O O . VAL A 1 70 ? -6.049 14.161 10.225 1.00 72.44 70 VAL A O 1
ATOM 551 N N . THR A 1 71 ? -7.174 12.444 9.325 1.00 87.06 71 THR A N 1
ATOM 552 C CA . THR A 1 71 ? -7.134 11.616 10.539 1.00 87.06 71 THR A CA 1
ATOM 553 C C . THR A 1 71 ? -6.578 10.219 10.287 1.00 87.06 71 THR A C 1
ATOM 555 O O . THR A 1 71 ? -6.763 9.633 9.226 1.00 87.06 71 THR A O 1
ATOM 558 N N . ALA A 1 72 ? -5.950 9.616 11.302 1.00 88.25 72 ALA A N 1
ATOM 559 C CA . ALA A 1 72 ? -5.429 8.250 11.195 1.00 88.25 72 ALA A CA 1
ATOM 560 C C . ALA A 1 72 ? -6.506 7.207 10.833 1.00 88.25 72 ALA A C 1
ATOM 562 O O . ALA A 1 72 ? -6.217 6.230 10.145 1.00 88.25 72 ALA A O 1
ATOM 563 N N . VAL A 1 73 ? -7.757 7.437 11.248 1.00 89.31 73 VAL A N 1
ATOM 564 C CA . VAL A 1 73 ? -8.897 6.577 10.898 1.00 89.31 73 VAL A CA 1
ATOM 565 C C . VAL A 1 73 ? -9.185 6.630 9.397 1.00 89.31 73 VAL A C 1
ATOM 567 O O . VAL A 1 73 ? -9.423 5.585 8.795 1.00 89.31 73 VAL A O 1
ATOM 570 N N . GLU A 1 74 ? -9.120 7.817 8.789 1.00 86.81 74 GLU A N 1
ATOM 571 C CA . GLU A 1 74 ? -9.249 7.982 7.335 1.00 86.81 74 GLU A CA 1
ATOM 572 C C . GLU A 1 74 ? -8.073 7.344 6.603 1.00 86.81 74 GLU A C 1
ATOM 574 O O . GLU A 1 74 ? -8.305 6.572 5.677 1.00 86.81 74 GLU A O 1
ATOM 579 N N . LYS A 1 75 ? -6.829 7.562 7.061 1.00 89.38 75 LYS A N 1
ATOM 580 C CA . LYS A 1 75 ? -5.643 6.937 6.444 1.00 89.38 75 LYS A CA 1
ATOM 581 C C . LYS A 1 75 ? -5.777 5.413 6.390 1.00 89.38 75 LYS A C 1
ATOM 583 O O . LYS A 1 75 ? -5.562 4.804 5.344 1.00 89.38 75 LYS A O 1
ATOM 588 N N . VAL A 1 76 ? -6.195 4.795 7.500 1.00 90.50 76 VAL A N 1
ATOM 589 C CA . VAL A 1 76 ? -6.430 3.343 7.575 1.00 90.50 76 VAL A CA 1
ATOM 590 C C . VAL A 1 76 ? -7.593 2.911 6.675 1.00 90.50 76 VAL A C 1
ATOM 592 O O . VAL A 1 76 ? -7.497 1.874 6.020 1.00 90.50 76 VAL A O 1
ATOM 595 N N . GLY A 1 77 ? -8.678 3.686 6.608 1.00 89.81 77 GLY A N 1
ATOM 596 C CA . GLY A 1 77 ? -9.803 3.406 5.714 1.00 89.81 77 GLY A CA 1
ATOM 597 C C . GLY A 1 77 ? -9.393 3.415 4.240 1.00 89.81 77 GLY A C 1
ATOM 598 O O . GLY A 1 77 ? -9.615 2.430 3.535 1.00 89.81 77 GLY A O 1
ATOM 599 N N . SER A 1 78 ? -8.720 4.478 3.797 1.00 87.88 78 SER A N 1
ATOM 600 C CA . SER A 1 78 ? -8.224 4.627 2.424 1.00 87.88 78 SER A CA 1
ATOM 601 C C . SER A 1 78 ? -7.218 3.540 2.054 1.00 87.88 78 SER A C 1
ATOM 603 O O . SER A 1 78 ? -7.295 2.971 0.968 1.00 87.88 78 SER A O 1
ATOM 605 N N . PHE A 1 79 ? -6.332 3.176 2.981 1.00 88.56 79 PHE A N 1
ATOM 606 C CA . PHE A 1 79 ? -5.408 2.057 2.813 1.00 88.56 79 PHE A CA 1
ATOM 607 C C . PHE A 1 79 ? -6.124 0.723 2.573 1.00 88.56 79 PHE A C 1
ATOM 609 O O . PHE A 1 79 ? -5.781 -0.011 1.646 1.00 88.56 79 PHE A O 1
ATOM 616 N N . LEU A 1 80 ? -7.155 0.415 3.364 1.00 88.75 80 LEU A N 1
ATOM 617 C CA . LEU A 1 80 ? -7.938 -0.808 3.183 1.00 88.75 80 LEU A CA 1
ATOM 618 C C . LEU A 1 80 ? -8.682 -0.818 1.843 1.00 88.75 80 LEU A C 1
ATOM 620 O O . LEU A 1 80 ? -8.746 -1.863 1.197 1.00 88.75 80 LEU A O 1
ATOM 624 N N . LEU A 1 81 ? -9.210 0.327 1.402 1.00 86.06 81 LEU A N 1
ATOM 625 C CA . LEU A 1 81 ? -9.863 0.461 0.097 1.00 86.06 81 LEU A CA 1
ATOM 626 C C . LEU A 1 81 ? -8.877 0.265 -1.062 1.00 86.06 81 LEU A C 1
ATOM 628 O O . LEU A 1 81 ? -9.219 -0.416 -2.031 1.00 86.06 81 LEU A O 1
ATOM 632 N N . ALA A 1 82 ? -7.665 0.814 -0.942 1.00 83.50 82 ALA A N 1
ATOM 633 C CA . ALA A 1 82 ? -6.592 0.660 -1.921 1.00 83.50 82 ALA A CA 1
ATOM 634 C C . ALA A 1 82 ? -6.074 -0.785 -2.000 1.00 83.50 82 ALA A C 1
ATOM 636 O O . ALA A 1 82 ? -5.751 -1.273 -3.078 1.00 83.50 82 ALA A O 1
ATOM 637 N N . LEU A 1 83 ? -6.029 -1.516 -0.882 1.00 83.25 83 LEU A N 1
ATOM 638 C CA . LEU A 1 83 ? -5.702 -2.945 -0.906 1.00 83.25 83 LEU A CA 1
ATOM 639 C C . LEU A 1 83 ? -6.844 -3.801 -1.460 1.00 83.25 83 LEU A C 1
ATOM 641 O O . LEU A 1 83 ? -6.594 -4.782 -2.164 1.00 83.25 83 LEU A O 1
ATOM 645 N N . ALA A 1 84 ? -8.093 -3.431 -1.169 1.00 82.56 84 ALA A N 1
ATOM 646 C CA . ALA A 1 84 ? -9.270 -4.128 -1.674 1.00 82.56 84 ALA A CA 1
ATOM 647 C C . ALA A 1 84 ? -9.415 -4.013 -3.194 1.00 82.56 84 ALA A C 1
ATOM 649 O O . ALA A 1 84 ? -9.818 -4.982 -3.824 1.00 82.56 84 ALA A O 1
ATOM 650 N N . SER A 1 85 ? -9.084 -2.861 -3.791 1.00 78.88 85 SER A N 1
ATOM 651 C CA . SER A 1 85 ? -9.139 -2.692 -5.251 1.00 78.88 85 SER A CA 1
ATOM 652 C C . SER A 1 85 ? -8.103 -3.543 -5.988 1.00 78.88 85 SER A C 1
ATOM 654 O O . SER A 1 85 ? -8.295 -3.862 -7.157 1.00 78.88 85 SER A O 1
ATOM 656 N N . ARG A 1 86 ? -7.016 -3.919 -5.305 1.00 72.56 86 ARG A N 1
ATOM 657 C CA . ARG A 1 86 ? -5.904 -4.693 -5.872 1.00 72.56 86 ARG A CA 1
ATOM 658 C C . ARG A 1 86 ? -5.994 -6.188 -5.575 1.00 72.56 86 ARG A C 1
ATOM 660 O O . ARG A 1 86 ? -5.378 -6.982 -6.276 1.00 72.56 86 ARG A O 1
ATOM 667 N N . SER A 1 87 ? -6.741 -6.578 -4.545 1.00 68.19 87 SER A N 1
ATOM 668 C CA . SER A 1 87 ? -6.937 -7.983 -4.187 1.00 68.19 87 SER A CA 1
ATOM 669 C C . SER A 1 87 ? -8.048 -8.605 -5.031 1.00 68.19 87 SER A C 1
ATOM 671 O O . SER A 1 87 ? -9.182 -8.142 -5.008 1.00 68.19 87 SER A O 1
ATOM 673 N N . SER A 1 88 ? -7.764 -9.726 -5.695 1.00 56.91 88 SER A N 1
ATOM 674 C CA . SER A 1 88 ? -8.752 -10.522 -6.450 1.00 56.91 88 SER A CA 1
ATOM 675 C C . SER A 1 88 ? -9.760 -11.270 -5.554 1.00 56.91 88 SER A C 1
ATOM 677 O O . SER A 1 88 ? -10.558 -12.071 -6.039 1.00 56.91 88 SER A O 1
ATOM 679 N N . GLY A 1 89 ? -9.713 -11.051 -4.235 1.00 55.88 89 GLY A N 1
ATOM 680 C CA . GLY A 1 89 ? -10.579 -11.692 -3.251 1.00 55.88 89 GLY A CA 1
ATOM 681 C C . GLY A 1 89 ? -12.034 -11.255 -3.413 1.00 55.88 89 GLY A C 1
ATOM 682 O O . GLY A 1 89 ? -12.383 -10.096 -3.188 1.00 55.88 89 GLY A O 1
ATOM 683 N N . GLY A 1 90 ? -12.908 -12.189 -3.784 1.00 57.41 90 GLY A N 1
ATOM 684 C CA . GLY A 1 90 ? -14.340 -11.925 -3.897 1.00 57.41 90 GLY A CA 1
ATOM 685 C C . GLY A 1 90 ? -14.958 -11.388 -2.594 1.00 57.41 90 GLY A C 1
ATOM 686 O O . GLY A 1 90 ? -14.570 -11.767 -1.491 1.00 57.41 90 GLY A O 1
ATOM 687 N N . ARG A 1 91 ? -15.988 -10.538 -2.733 1.00 63.66 91 ARG A N 1
ATOM 688 C CA . ARG A 1 91 ? -16.876 -10.048 -1.650 1.00 63.66 91 ARG A CA 1
ATOM 689 C C . ARG A 1 91 ? -16.223 -9.144 -0.585 1.00 63.66 91 ARG A C 1
ATOM 691 O O . ARG A 1 91 ? -16.563 -9.237 0.595 1.00 63.66 91 ARG A O 1
ATOM 698 N N . GLY A 1 92 ? -15.333 -8.234 -0.991 1.00 68.50 92 GLY A N 1
ATOM 699 C CA . GLY A 1 92 ? -14.830 -7.168 -0.108 1.00 68.50 92 GLY A CA 1
ATOM 700 C C . GLY A 1 92 ? -13.904 -7.665 1.005 1.00 68.50 92 GLY A C 1
ATOM 701 O O . GLY A 1 92 ? -13.780 -7.023 2.050 1.00 68.50 92 GLY A O 1
ATOM 702 N N . GLN A 1 93 ? -13.282 -8.827 0.808 1.00 80.38 93 GLN A N 1
ATOM 703 C CA . GLN A 1 93 ? -12.297 -9.381 1.723 1.00 80.38 93 GLN A CA 1
ATOM 704 C C . GLN A 1 93 ? -10.897 -8.902 1.332 1.00 80.38 93 GLN A C 1
ATOM 706 O O . GLN A 1 93 ? -10.459 -9.067 0.199 1.00 80.38 93 GLN A O 1
ATOM 711 N N . VAL A 1 94 ? -10.196 -8.325 2.299 1.00 81.19 94 VAL A N 1
ATOM 712 C CA . VAL A 1 94 ? -8.811 -7.879 2.192 1.00 81.19 94 VAL A CA 1
ATOM 713 C C . VAL A 1 94 ? -7.957 -8.826 3.018 1.00 81.19 94 VAL A C 1
ATOM 715 O O . VAL A 1 94 ? -8.102 -8.915 4.243 1.00 81.19 94 VAL A O 1
ATOM 718 N N . VAL A 1 95 ? -7.066 -9.546 2.346 1.00 80.44 95 VAL A N 1
ATOM 719 C CA . VAL A 1 95 ? -6.002 -10.294 3.015 1.00 80.44 95 VAL A CA 1
ATOM 720 C C . VAL A 1 95 ? -4.846 -9.325 3.226 1.00 80.44 95 VAL A C 1
ATOM 722 O O . VAL A 1 95 ? -4.364 -8.705 2.284 1.00 80.44 95 VAL A O 1
ATOM 725 N N . LEU A 1 96 ? -4.446 -9.154 4.481 1.00 81.00 96 LEU A N 1
ATOM 726 C CA . LEU A 1 96 ? -3.368 -8.277 4.905 1.00 81.00 96 LEU A CA 1
ATOM 727 C C . LEU A 1 96 ? -2.132 -9.150 5.172 1.00 81.00 96 LEU A C 1
ATOM 729 O O . LEU A 1 96 ? -1.999 -9.669 6.281 1.00 81.00 96 LEU A O 1
ATOM 733 N N . PRO A 1 97 ? -1.226 -9.351 4.196 1.00 72.44 97 PRO A N 1
ATOM 734 C CA . PRO A 1 97 ? 0.041 -10.034 4.474 1.00 72.44 97 PRO A CA 1
ATOM 735 C C . PRO A 1 97 ? 0.902 -9.228 5.467 1.00 72.44 97 PRO A C 1
ATOM 737 O O . PRO A 1 97 ? 1.760 -9.786 6.139 1.00 72.44 97 PRO A O 1
ATOM 740 N N . LEU A 1 98 ? 0.596 -7.937 5.614 1.00 81.62 98 LEU A N 1
ATOM 741 C CA . LEU A 1 98 ? 1.269 -6.967 6.468 1.00 81.62 98 LEU A CA 1
ATOM 742 C C . LEU A 1 98 ? 0.903 -7.108 7.952 1.00 81.62 98 LEU A C 1
ATOM 744 O O . LEU A 1 98 ? -0.260 -7.318 8.323 1.00 81.62 98 LEU A O 1
ATOM 748 N N . THR A 1 99 ? 1.899 -6.915 8.812 1.00 86.75 99 THR A N 1
ATOM 749 C CA . THR A 1 99 ? 1.713 -6.726 10.249 1.00 86.75 99 THR A CA 1
ATOM 750 C C . THR A 1 99 ? 1.142 -5.338 10.555 1.00 86.75 99 THR A C 1
ATOM 752 O O . THR A 1 99 ? 1.047 -4.459 9.700 1.00 86.75 99 THR A O 1
ATOM 755 N N . ARG A 1 100 ? 0.737 -5.106 11.810 1.00 88.94 100 ARG A N 1
ATOM 756 C CA . ARG A 1 100 ? 0.315 -3.763 12.240 1.00 88.94 100 ARG A CA 1
ATOM 757 C C . ARG A 1 100 ? 1.467 -2.758 12.237 1.00 88.94 100 ARG A C 1
ATOM 759 O O . ARG A 1 100 ? 1.187 -1.577 12.065 1.00 88.94 100 ARG A O 1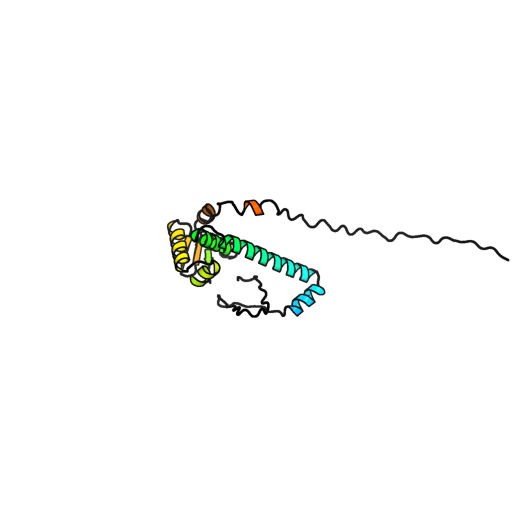
ATOM 766 N N . TYR A 1 101 ? 2.706 -3.221 12.411 1.00 88.69 101 TYR A N 1
ATOM 767 C CA . TYR A 1 101 ? 3.899 -2.380 12.346 1.00 88.69 101 TYR A CA 1
ATOM 768 C C . TYR A 1 101 ? 4.147 -1.919 10.911 1.00 88.69 101 TYR A C 1
ATOM 770 O O . TYR A 1 101 ? 4.241 -0.720 10.686 1.00 88.69 101 TYR A O 1
ATOM 778 N N . ASP A 1 102 ? 4.083 -2.829 9.939 1.00 88.31 102 ASP A N 1
ATOM 779 C CA . ASP A 1 102 ? 4.278 -2.488 8.524 1.00 88.31 102 ASP A CA 1
ATOM 780 C C . ASP A 1 102 ? 3.204 -1.496 8.046 1.00 88.31 102 ASP A C 1
ATOM 782 O O . ASP A 1 102 ? 3.474 -0.567 7.290 1.00 88.31 102 ASP A O 1
ATOM 786 N N . VAL A 1 103 ? 1.960 -1.654 8.520 1.00 88.81 103 VAL A N 1
ATOM 787 C CA . VAL A 1 103 ? 0.879 -0.692 8.239 1.00 88.81 103 VAL A CA 1
ATOM 788 C C . VAL A 1 103 ? 1.162 0.669 8.879 1.00 88.81 103 VAL A C 1
ATOM 790 O O . VAL A 1 103 ? 0.849 1.699 8.287 1.00 88.81 103 VAL A O 1
ATOM 793 N N . ALA A 1 104 ? 1.720 0.690 10.089 1.00 89.44 104 ALA A N 1
ATOM 794 C CA . ALA A 1 104 ? 2.064 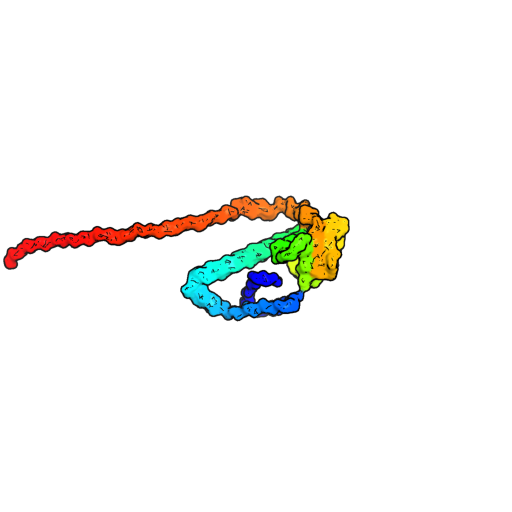1.921 10.793 1.00 89.44 104 ALA A CA 1
ATOM 795 C C . ALA A 1 104 ? 3.177 2.686 10.064 1.00 89.44 104 ALA A C 1
ATOM 797 O O . ALA A 1 104 ? 3.036 3.885 9.822 1.00 89.44 104 ALA A O 1
ATOM 798 N N . GLU A 1 105 ? 4.213 1.968 9.631 1.00 87.00 105 GLU A N 1
ATOM 799 C CA . GLU A 1 105 ? 5.303 2.493 8.814 1.00 87.00 105 GLU A CA 1
ATOM 800 C C . GLU A 1 105 ? 4.786 3.029 7.473 1.00 87.00 105 GLU A C 1
ATOM 802 O O . GLU A 1 105 ? 5.041 4.182 7.130 1.00 87.00 105 GLU A O 1
ATOM 807 N N . TYR A 1 106 ? 3.952 2.252 6.772 1.00 86.44 106 TYR A N 1
ATOM 808 C CA . TYR A 1 106 ? 3.359 2.662 5.497 1.00 86.44 106 TYR A CA 1
ATOM 809 C C . TYR A 1 106 ? 2.526 3.951 5.604 1.00 86.44 106 TYR A C 1
ATOM 811 O O . TYR A 1 106 ? 2.530 4.780 4.693 1.00 86.44 106 TYR A O 1
ATOM 819 N N . LEU A 1 107 ? 1.794 4.125 6.709 1.00 89.00 107 LEU A N 1
ATOM 820 C CA . LEU A 1 107 ? 0.902 5.268 6.934 1.00 89.00 107 LEU A CA 1
ATOM 821 C C . LEU A 1 107 ? 1.559 6.434 7.683 1.00 89.00 107 LEU A C 1
ATOM 823 O O . LEU A 1 107 ? 0.887 7.446 7.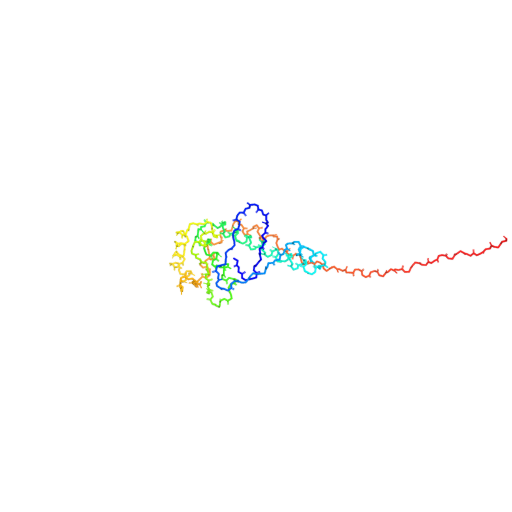916 1.00 89.00 107 LEU A O 1
ATOM 827 N N . ALA A 1 108 ? 2.834 6.296 8.059 1.00 88.88 108 ALA A N 1
ATOM 828 C CA . ALA A 1 108 ? 3.573 7.251 8.879 1.00 88.88 108 ALA A CA 1
ATOM 829 C C . ALA A 1 108 ? 2.816 7.646 10.168 1.00 88.88 108 ALA A C 1
ATOM 831 O O . ALA A 1 108 ? 2.646 8.825 10.487 1.00 88.88 108 ALA A O 1
ATOM 832 N N . VAL A 1 109 ? 2.309 6.650 10.901 1.00 91.69 109 VAL A N 1
ATOM 833 C CA . VAL A 1 109 ? 1.642 6.814 12.208 1.00 91.69 109 VAL A CA 1
ATOM 834 C C . VAL A 1 109 ? 2.143 5.753 13.188 1.00 91.69 109 VAL A C 1
ATOM 836 O O . VAL A 1 109 ? 2.827 4.817 12.796 1.00 91.69 109 VAL A O 1
ATOM 839 N N . SER A 1 110 ? 1.796 5.858 14.473 1.00 93.19 110 SER A N 1
ATOM 840 C CA . SER A 1 110 ? 2.183 4.832 15.449 1.00 93.19 110 SER A CA 1
ATOM 841 C C . SER A 1 110 ? 1.339 3.554 15.321 1.00 93.19 110 SER A C 1
ATOM 843 O O . SER A 1 110 ? 0.163 3.600 14.938 1.00 93.19 110 SER A O 1
ATOM 845 N N . VAL A 1 111 ? 1.902 2.404 15.706 1.00 94.00 111 VAL A N 1
ATOM 846 C CA . VAL A 1 111 ? 1.192 1.111 15.705 1.00 94.00 111 VAL A CA 1
ATOM 847 C C . VAL A 1 111 ? -0.035 1.123 16.626 1.00 94.00 111 VAL A C 1
ATOM 849 O O . VAL A 1 111 ? -1.078 0.558 16.290 1.00 94.00 111 VAL A O 1
ATOM 852 N N . GLU A 1 112 ? 0.023 1.842 17.750 1.00 95.75 112 GLU A N 1
ATOM 853 C CA . GLU A 1 112 ? -1.115 2.042 18.653 1.00 95.75 112 GLU A CA 1
ATOM 854 C C . GLU A 1 112 ? -2.235 2.816 17.954 1.00 95.75 112 GLU A C 1
ATOM 856 O O . GLU A 1 112 ? -3.413 2.479 18.100 1.00 95.75 112 GLU A O 1
ATOM 861 N N . THR A 1 113 ? -1.875 3.827 17.159 1.00 94.38 113 THR A N 1
ATOM 862 C CA . THR A 1 113 ? -2.819 4.638 16.381 1.00 94.38 113 THR A CA 1
ATOM 863 C C . THR A 1 113 ? -3.500 3.796 15.303 1.00 94.38 113 THR A C 1
ATOM 865 O O . THR A 1 113 ? -4.721 3.884 15.132 1.00 94.38 113 THR A O 1
ATOM 868 N N . VAL A 1 114 ? -2.749 2.920 14.627 1.00 93.19 114 VAL A N 1
ATOM 869 C CA . VAL A 1 114 ? -3.308 1.937 13.688 1.00 93.19 114 VAL A CA 1
ATOM 870 C C . VAL A 1 114 ? -4.309 1.033 14.407 1.00 93.19 114 VAL A C 1
ATOM 872 O O . VAL A 1 114 ? -5.464 0.942 13.992 1.00 93.19 114 VAL A O 1
ATOM 875 N N . CYS A 1 115 ? -3.925 0.416 15.526 1.00 92.38 115 CYS A N 1
ATOM 876 C CA . CYS A 1 115 ? -4.797 -0.480 16.291 1.00 92.38 115 CYS A CA 1
ATOM 877 C C . CYS A 1 115 ? -6.087 0.209 16.777 1.00 92.38 115 CYS A C 1
ATOM 879 O O . CYS A 1 115 ? -7.183 -0.348 16.637 1.00 92.38 115 CYS A O 1
ATOM 881 N N . ARG A 1 116 ? -5.986 1.446 17.284 1.00 93.38 116 ARG A N 1
ATOM 882 C CA . ARG A 1 116 ? -7.149 2.268 17.665 1.00 93.38 116 ARG A CA 1
ATOM 883 C C . ARG A 1 116 ? -8.047 2.568 16.467 1.00 93.38 116 ARG A C 1
ATOM 885 O O . ARG A 1 116 ? -9.268 2.476 16.582 1.00 93.38 116 ARG A O 1
ATOM 892 N N . SER A 1 117 ? -7.457 2.865 15.312 1.00 93.31 117 SER A N 1
ATOM 893 C CA . SER A 1 117 ? -8.196 3.146 14.079 1.00 93.31 117 SER A CA 1
ATOM 894 C C . SER A 1 117 ? -8.951 1.919 13.569 1.00 93.31 117 SER A C 1
ATOM 896 O O . SER A 1 117 ? -10.142 2.019 13.281 1.00 93.31 117 SER A O 1
ATOM 898 N N . PHE A 1 118 ? -8.318 0.740 13.560 1.00 92.38 118 PHE A N 1
ATOM 899 C CA . PHE A 1 118 ? -8.986 -0.529 13.245 1.00 92.38 118 PHE A CA 1
ATOM 900 C C . PHE A 1 118 ? -10.165 -0.806 14.186 1.00 92.38 118 PHE A C 1
ATOM 902 O O . PHE A 1 118 ? -11.246 -1.173 13.727 1.00 92.38 118 PHE A O 1
ATOM 909 N N . THR A 1 119 ? -9.978 -0.575 15.487 1.00 92.06 119 THR A N 1
ATOM 910 C CA . THR A 1 119 ? -11.041 -0.745 16.490 1.00 92.06 119 THR A CA 1
ATOM 911 C C . THR A 1 119 ? -12.197 0.227 16.244 1.00 92.06 119 THR A C 1
ATOM 913 O O . THR A 1 119 ? -13.357 -0.181 16.249 1.00 92.06 119 THR A O 1
ATOM 916 N N . SER A 1 120 ? -11.903 1.499 15.956 1.00 91.69 120 SER A N 1
ATOM 917 C CA . SER A 1 120 ? -12.931 2.505 15.663 1.00 91.69 120 SER A CA 1
ATOM 918 C C . SER A 1 120 ? -13.729 2.158 14.403 1.00 91.69 120 SER A C 1
ATOM 920 O O . SER A 1 120 ? -14.956 2.229 14.416 1.00 91.69 120 SER A O 1
ATOM 922 N N . LEU A 1 121 ? -13.061 1.721 13.330 1.00 91.00 121 LEU A N 1
ATOM 923 C CA . LEU A 1 121 ? -13.729 1.289 12.098 1.00 91.00 121 LEU A CA 1
ATOM 924 C C . LEU A 1 121 ? -14.605 0.048 12.315 1.00 91.00 121 LEU A C 1
ATOM 926 O O . LEU A 1 121 ? -15.674 -0.063 11.714 1.00 91.00 121 LEU A O 1
ATOM 930 N N . GLN A 1 122 ? -14.185 -0.868 13.190 1.00 91.88 122 GLN A N 1
ATOM 931 C CA . GLN A 1 122 ? -14.983 -2.035 13.560 1.00 91.88 122 GLN A CA 1
ATOM 932 C C . GLN A 1 122 ? -16.231 -1.644 14.362 1.00 91.88 122 GLN A C 1
ATOM 934 O O . GLN A 1 122 ? -17.324 -2.111 14.049 1.00 91.88 122 GLN A O 1
ATOM 939 N N . GLN A 1 123 ? -16.092 -0.761 15.357 1.00 90.75 123 GLN A N 1
ATOM 940 C CA . GLN A 1 123 ? -17.213 -0.261 16.166 1.00 90.75 123 GLN A CA 1
ATOM 941 C C . GLN A 1 123 ? -18.245 0.501 15.327 1.00 90.75 123 GLN A C 1
ATOM 943 O O . GLN A 1 123 ? -19.440 0.398 15.578 1.00 90.75 123 GLN A O 1
ATOM 948 N N . ARG A 1 124 ? -17.792 1.215 14.290 1.00 89.12 124 ARG A N 1
ATOM 949 C CA . ARG A 1 124 ? -18.660 1.895 13.314 1.00 89.12 124 ARG A CA 1
ATOM 950 C C . ARG A 1 124 ? -19.324 0.942 12.314 1.00 89.12 124 ARG A C 1
ATOM 952 O O . ARG A 1 124 ? -20.073 1.392 11.456 1.00 89.12 124 ARG A O 1
ATOM 959 N N . GLY A 1 125 ? -19.021 -0.356 12.366 1.00 88.56 125 GLY A N 1
ATOM 960 C CA . GLY A 1 125 ? -19.549 -1.347 11.4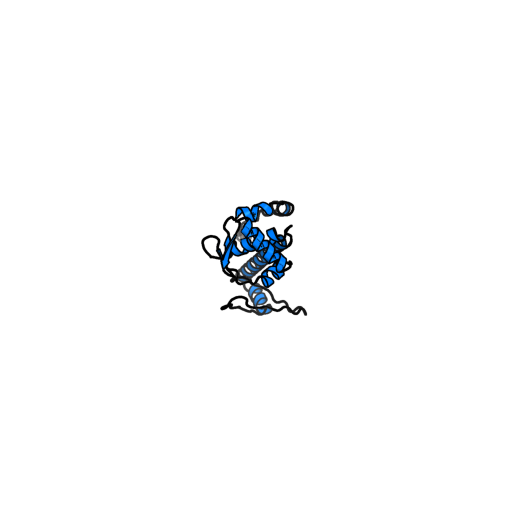27 1.00 88.56 125 GLY A CA 1
ATOM 961 C C . GLY A 1 125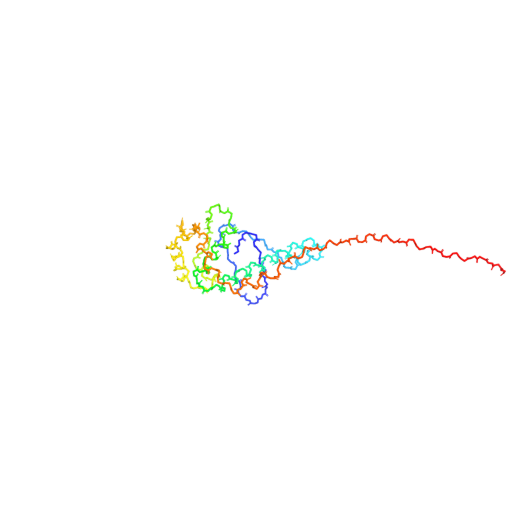 ? -18.990 -1.237 10.003 1.00 88.56 125 GLY A C 1
ATOM 962 O O . GLY A 1 125 ? -19.501 -1.906 9.107 1.00 88.56 125 GLY A O 1
ATOM 963 N N . ALA A 1 126 ? -17.941 -0.437 9.781 1.00 89.50 126 ALA A N 1
ATOM 964 C CA . ALA A 1 126 ? -17.328 -0.265 8.464 1.00 89.50 126 ALA A CA 1
ATOM 965 C C . ALA A 1 126 ? -16.531 -1.511 8.042 1.00 89.50 126 ALA A C 1
ATOM 967 O O . ALA A 1 126 ? -16.552 -1.913 6.876 1.00 89.50 126 ALA A O 1
ATOM 968 N N . ILE A 1 127 ? -15.875 -2.166 9.006 1.00 91.75 127 ILE A N 1
ATOM 969 C CA . ILE A 1 127 ? -15.085 -3.383 8.788 1.00 91.75 127 ILE A CA 1
ATOM 970 C C . ILE A 1 127 ? -15.418 -4.474 9.809 1.00 91.75 127 ILE A C 1
ATOM 972 O O . ILE A 1 127 ? -15.875 -4.206 10.919 1.00 91.75 127 ILE A O 1
ATOM 976 N N . ARG A 1 128 ? -15.116 -5.726 9.462 1.00 89.81 128 ARG A N 1
ATOM 977 C CA . ARG A 1 128 ? -15.029 -6.848 10.405 1.00 89.81 128 ARG A CA 1
ATOM 978 C C . ARG A 1 128 ? -13.683 -7.536 10.270 1.00 89.81 128 ARG A C 1
ATOM 980 O O . ARG A 1 128 ? -13.226 -7.799 9.163 1.00 89.81 128 ARG A O 1
ATOM 987 N N . LEU A 1 129 ? -13.075 -7.877 11.396 1.00 86.75 129 LEU A N 1
ATOM 988 C CA . LEU A 1 129 ? -11.871 -8.698 11.423 1.00 86.75 129 LEU A CA 1
ATOM 989 C C . LEU A 1 129 ? -12.290 -10.170 11.315 1.00 86.75 129 LEU A C 1
ATOM 991 O O . LEU A 1 129 ? -13.051 -10.653 12.148 1.00 86.75 129 LEU A O 1
ATOM 995 N N . ALA A 1 130 ? -11.836 -10.857 10.267 1.00 80.88 130 ALA A N 1
ATOM 996 C CA . ALA A 1 130 ? -12.108 -12.278 10.018 1.00 80.88 130 ALA A CA 1
ATOM 997 C C . ALA A 1 130 ? -10.912 -13.178 10.399 1.00 80.88 130 ALA A C 1
ATOM 999 O O . ALA A 1 130 ? -10.894 -14.361 10.084 1.00 80.88 130 ALA A O 1
ATOM 1000 N N . GLY A 1 131 ? -9.900 -12.603 11.054 1.00 78.94 131 GLY A N 1
ATOM 1001 C CA . GLY A 1 131 ? -8.664 -13.256 11.476 1.00 78.94 131 GLY A CA 1
ATOM 1002 C C . GLY A 1 131 ? -7.583 -12.219 11.794 1.00 78.94 131 GLY A C 1
ATOM 1003 O O . GLY A 1 131 ? -7.823 -11.015 11.690 1.00 78.94 131 GLY A O 1
ATOM 1004 N N . LYS A 1 132 ? -6.371 -12.672 12.147 1.00 73.38 132 LYS A N 1
ATOM 1005 C CA . LYS A 1 132 ? -5.232 -11.772 12.435 1.00 73.38 132 LYS A CA 1
ATOM 1006 C C . LYS A 1 132 ? -4.806 -10.943 11.215 1.00 73.38 132 LYS A C 1
ATOM 1008 O O . LYS A 1 132 ? -4.419 -9.790 11.367 1.00 73.38 132 LYS A O 1
ATOM 1013 N N . ARG A 1 133 ? -4.906 -11.536 10.022 1.00 79.44 133 ARG A N 1
ATOM 1014 C CA . ARG A 1 133 ? -4.450 -10.990 8.733 1.00 79.44 133 ARG A CA 1
ATOM 1015 C C . ARG A 1 133 ? -5.582 -10.851 7.712 1.00 79.44 133 ARG A C 1
ATOM 1017 O O . ARG A 1 133 ? -5.345 -10.806 6.513 1.00 79.44 133 ARG A O 1
ATOM 1024 N N . THR A 1 134 ? -6.835 -10.819 8.158 1.00 84.19 134 THR A N 1
ATOM 1025 C CA . THR A 1 134 ? -7.981 -10.792 7.240 1.00 84.19 134 THR A CA 1
ATOM 1026 C C . THR A 1 134 ? -9.013 -9.785 7.709 1.00 84.19 134 THR A C 1
ATOM 1028 O O . THR A 1 134 ? -9.543 -9.879 8.818 1.00 84.19 134 THR A O 1
ATOM 1031 N N . VAL A 1 135 ? -9.313 -8.823 6.843 1.00 88.50 135 VAL A N 1
ATOM 1032 C CA . VAL A 1 135 ? -10.254 -7.733 7.097 1.00 88.50 135 VAL A CA 1
ATOM 1033 C C . VAL A 1 135 ? -11.345 -7.802 6.044 1.00 88.50 135 VAL A C 1
ATOM 1035 O O . VAL A 1 135 ? -11.065 -7.844 4.855 1.00 88.50 135 VAL A O 1
ATOM 1038 N N . ARG A 1 136 ? -12.605 -7.811 6.461 1.00 88.62 136 ARG A N 1
ATOM 1039 C CA . ARG A 1 136 ? -13.750 -7.727 5.558 1.00 88.62 136 ARG A CA 1
ATOM 1040 C C . ARG A 1 136 ? -14.320 -6.322 5.607 1.00 88.62 136 ARG A C 1
ATOM 1042 O O . ARG A 1 136 ? -14.722 -5.865 6.676 1.00 88.62 136 ARG A O 1
ATOM 1049 N N . ILE A 1 137 ? -14.377 -5.662 4.460 1.00 89.56 137 ILE A N 1
ATOM 1050 C CA . ILE A 1 137 ? -15.062 -4.383 4.301 1.00 89.56 137 ILE A CA 1
ATOM 1051 C C . ILE A 1 137 ? -16.560 -4.682 4.248 1.00 89.56 137 ILE A C 1
ATOM 1053 O O . ILE A 1 137 ? -17.027 -5.422 3.385 1.00 89.56 137 ILE A O 1
ATOM 1057 N N . VAL A 1 138 ? -17.301 -4.165 5.228 1.00 88.12 138 VAL A N 1
ATOM 1058 C CA . VAL A 1 138 ? -18.748 -4.389 5.363 1.00 88.12 138 VAL A CA 1
ATOM 1059 C C . VAL A 1 138 ? -19.526 -3.224 4.776 1.00 88.12 138 VAL A C 1
ATOM 1061 O O . VAL A 1 138 ? -20.525 -3.445 4.100 1.00 88.12 138 VAL A O 1
ATOM 1064 N N . ASN A 1 139 ? -19.053 -2.000 5.004 1.00 84.88 139 ASN A N 1
ATOM 1065 C CA . ASN A 1 139 ? -19.654 -0.795 4.458 1.00 84.88 139 ASN A CA 1
ATOM 1066 C C . ASN A 1 139 ? -18.556 0.072 3.838 1.00 84.88 139 ASN A C 1
ATOM 1068 O O . ASN A 1 139 ? -17.751 0.671 4.550 1.00 84.88 139 ASN A O 1
ATOM 1072 N N . ARG A 1 140 ? -18.519 0.098 2.500 1.00 84.38 140 ARG A N 1
ATOM 1073 C CA . ARG A 1 140 ? -17.544 0.879 1.735 1.00 84.38 140 ARG A CA 1
ATOM 1074 C C . ARG A 1 140 ? -17.787 2.382 1.888 1.00 84.38 140 ARG A C 1
ATOM 1076 O O . ARG A 1 140 ? -16.838 3.113 2.139 1.00 84.38 140 ARG A O 1
ATOM 1083 N N . ASN A 1 141 ? -19.048 2.809 1.854 1.00 81.06 141 ASN A N 1
ATOM 1084 C CA . ASN A 1 141 ? -19.425 4.214 2.012 1.00 81.06 141 ASN A CA 1
ATOM 1085 C C . ASN A 1 141 ? -18.991 4.747 3.381 1.00 81.06 141 ASN A C 1
ATOM 1087 O O . ASN A 1 141 ? -18.422 5.822 3.457 1.00 81.06 141 ASN A O 1
ATOM 1091 N N . ALA A 1 142 ? -19.112 3.957 4.451 1.00 81.06 142 ALA A N 1
ATOM 1092 C CA . ALA A 1 142 ? -18.636 4.359 5.780 1.00 81.06 142 ALA A CA 1
ATOM 1093 C C . ALA A 1 142 ? -17.104 4.560 5.871 1.00 81.06 142 ALA A C 1
ATOM 1095 O O . ALA A 1 142 ? -16.625 5.188 6.817 1.00 81.06 142 ALA A O 1
ATOM 1096 N N . LEU A 1 143 ? -16.329 4.015 4.922 1.00 80.44 143 LEU A N 1
ATOM 1097 C CA . LEU A 1 143 ? -14.891 4.285 4.774 1.00 80.44 143 LEU A CA 1
ATOM 1098 C C . LEU A 1 143 ? -14.612 5.512 3.888 1.00 80.44 143 LEU A C 1
ATOM 1100 O O . LEU A 1 143 ? -13.552 6.119 4.017 1.00 80.44 143 LEU A O 1
ATOM 1104 N N . GLU A 1 144 ? -15.544 5.874 3.005 1.00 70.38 144 GLU A N 1
ATOM 1105 C CA . GLU A 1 144 ? -15.423 6.968 2.031 1.00 70.38 144 GLU A CA 1
ATOM 1106 C C . GLU A 1 144 ? -16.045 8.289 2.536 1.00 70.38 144 GLU A C 1
ATOM 1108 O O . GLU A 1 144 ? -15.491 9.349 2.269 1.00 70.38 144 GLU A O 1
ATOM 1113 N N . GLU A 1 145 ? -17.106 8.244 3.353 1.00 57.53 145 GLU A N 1
ATOM 1114 C CA . GLU A 1 145 ? -17.900 9.389 3.852 1.00 57.53 145 GLU A CA 1
ATOM 1115 C C . GLU A 1 145 ? -17.098 10.435 4.646 1.00 57.53 145 GLU A C 1
ATOM 1117 O O . GLU A 1 145 ? -17.563 11.555 4.835 1.00 57.53 145 GLU A O 1
ATOM 1122 N N . LYS A 1 146 ? -15.884 10.108 5.106 1.00 55.44 146 LYS A N 1
ATOM 1123 C CA . LYS A 1 146 ? -14.969 11.076 5.740 1.00 55.44 146 LYS A CA 1
ATOM 1124 C C . LYS A 1 146 ? -13.801 11.528 4.864 1.00 55.44 146 LYS A C 1
ATOM 1126 O O . LYS A 1 146 ? -13.125 12.486 5.222 1.00 55.44 146 LYS A O 1
ATOM 1131 N N . ASN A 1 147 ? -13.580 10.885 3.719 1.00 52.12 147 ASN A N 1
ATOM 1132 C CA . ASN A 1 147 ? -12.596 11.333 2.731 1.00 52.12 147 ASN A CA 1
ATOM 1133 C C . ASN A 1 147 ? -13.127 12.459 1.833 1.00 52.12 147 ASN A C 1
ATOM 1135 O O . ASN A 1 147 ? -12.347 13.050 1.092 1.00 52.12 147 ASN A O 1
ATOM 1139 N N . ASP A 1 148 ? -14.419 12.786 1.911 1.00 45.53 148 ASP A N 1
ATOM 1140 C CA . ASP A 1 148 ? -15.059 13.827 1.094 1.00 45.53 148 ASP A CA 1
ATOM 1141 C C . ASP A 1 148 ? -14.763 15.263 1.579 1.00 45.53 148 ASP A C 1
ATOM 1143 O O . ASP A 1 148 ? -15.476 16.210 1.249 1.00 45.53 148 ASP A O 1
ATOM 1147 N N . ASN A 1 149 ? -13.680 15.459 2.350 1.00 46.72 149 ASN A N 1
ATOM 1148 C CA . ASN A 1 149 ? -13.182 16.793 2.678 1.00 46.72 149 ASN A CA 1
ATOM 1149 C C . ASN A 1 149 ? -12.293 17.309 1.533 1.00 46.72 149 ASN A C 1
ATOM 1151 O O . ASN A 1 149 ? -11.066 17.186 1.495 1.00 46.72 149 ASN A O 1
ATOM 1155 N N . ASP A 1 150 ? -13.001 17.828 0.541 1.00 49.66 150 ASP A N 1
ATOM 1156 C CA . ASP A 1 150 ? -12.565 18.264 -0.771 1.00 49.66 150 ASP A CA 1
ATOM 1157 C C . ASP A 1 150 ? -11.773 19.585 -0.744 1.00 49.66 150 ASP A C 1
ATOM 1159 O O . ASP A 1 150 ? -12.303 20.674 -0.964 1.00 49.66 150 ASP A O 1
ATOM 1163 N N . SER A 1 151 ? -10.468 19.497 -0.478 1.00 48.50 151 SER A N 1
ATOM 1164 C CA . SER A 1 151 ? -9.513 20.577 -0.804 1.00 48.50 151 SER A CA 1
ATOM 1165 C C . SER A 1 151 ? -8.414 20.145 -1.782 1.00 48.50 151 SER A C 1
ATOM 1167 O O . SER A 1 151 ? -7.779 20.997 -2.396 1.00 48.50 151 SER A O 1
ATOM 1169 N N . VAL A 1 152 ? -8.218 18.836 -1.993 1.00 49.59 152 VAL A N 1
ATOM 1170 C CA . VAL A 1 152 ? -7.160 18.305 -2.881 1.00 49.59 152 VAL A CA 1
ATOM 1171 C C . VAL A 1 152 ? -7.727 17.619 -4.136 1.00 49.59 152 VAL A C 1
ATOM 1173 O O . VAL A 1 152 ? -7.084 17.640 -5.185 1.00 49.59 152 VAL A O 1
ATOM 1176 N N . ARG A 1 153 ? -8.964 17.087 -4.099 1.00 45.03 153 ARG A N 1
ATOM 1177 C CA . ARG A 1 153 ? -9.621 16.484 -5.281 1.00 45.03 153 ARG A CA 1
ATOM 1178 C C . ARG A 1 153 ? -10.045 17.529 -6.322 1.00 45.03 153 ARG A C 1
ATOM 1180 O O . ARG A 1 153 ? -9.864 17.279 -7.516 1.00 45.03 153 ARG A O 1
ATOM 1187 N N . LYS A 1 154 ? -10.472 18.731 -5.908 1.00 40.69 154 LYS A N 1
ATOM 1188 C CA . LYS A 1 154 ? -10.744 19.862 -6.826 1.00 40.69 154 LYS A CA 1
ATOM 1189 C C . LYS A 1 154 ? -9.548 20.334 -7.668 1.00 40.69 154 LYS A C 1
ATOM 1191 O O . LYS A 1 154 ? -9.771 20.946 -8.708 1.00 40.69 154 LYS A O 1
ATOM 1196 N N . LEU A 1 155 ? -8.304 20.019 -7.291 1.00 44.44 155 LEU A N 1
ATOM 1197 C CA . LEU A 1 155 ? -7.119 20.319 -8.116 1.00 44.44 155 LEU A CA 1
ATOM 1198 C C . LEU A 1 155 ? -6.823 19.235 -9.168 1.00 44.44 155 LEU A C 1
ATOM 1200 O O . LEU A 1 155 ? -6.151 19.514 -10.156 1.00 44.44 155 LEU A O 1
ATOM 1204 N N . SER A 1 156 ? -7.350 18.018 -8.998 1.00 43.75 156 SER A N 1
ATOM 1205 C CA . SER A 1 156 ? -7.183 16.914 -9.956 1.00 43.75 156 SER A CA 1
ATOM 1206 C C . SER A 1 156 ? -8.338 16.835 -10.973 1.00 43.75 156 SER A C 1
ATOM 1208 O O . SER A 1 156 ? -8.132 16.435 -12.118 1.00 43.75 156 SER A O 1
ATOM 1210 N N . GLY A 1 157 ? -9.534 17.319 -10.611 1.00 35.84 157 GLY A N 1
ATOM 1211 C CA . GLY A 1 157 ? -10.740 17.280 -11.452 1.00 35.84 157 GLY A CA 1
ATOM 1212 C C . GLY A 1 157 ? -10.779 18.217 -12.670 1.00 35.84 157 GLY A C 1
ATOM 1213 O O . GLY A 1 157 ? -11.734 18.143 -13.439 1.00 35.84 157 GLY A O 1
ATOM 1214 N N . SER A 1 158 ? -9.767 19.066 -12.886 1.00 41.44 158 SER A N 1
ATOM 1215 C CA . SER A 1 158 ? -9.775 20.050 -13.985 1.00 41.44 158 SER A CA 1
ATOM 1216 C C . SER A 1 158 ? -8.722 19.828 -15.074 1.00 41.44 158 SER A C 1
ATOM 1218 O O . SER A 1 158 ? -8.686 20.622 -16.006 1.00 41.44 158 SER A O 1
ATOM 1220 N N . ASN A 1 159 ? -7.886 18.777 -15.024 1.00 37.78 159 ASN A N 1
ATOM 1221 C CA . ASN A 1 159 ? -6.834 18.612 -16.045 1.00 37.78 159 ASN A CA 1
ATOM 1222 C C . ASN A 1 159 ? -6.447 17.169 -16.422 1.00 37.78 159 ASN A C 1
ATOM 1224 O O . ASN A 1 159 ? -5.300 16.901 -16.763 1.00 37.78 159 ASN A O 1
ATOM 1228 N N . SER A 1 160 ? -7.407 16.240 -16.447 1.00 37.72 160 SER A N 1
ATOM 1229 C CA . SER A 1 160 ? -7.215 14.947 -17.124 1.00 37.72 160 SER A CA 1
ATOM 1230 C C . SER A 1 160 ? -8.330 14.678 -18.133 1.00 37.72 160 SER A C 1
ATOM 1232 O O . SER A 1 160 ? -9.079 13.709 -18.052 1.00 37.72 160 SER A O 1
ATOM 1234 N N . ARG A 1 161 ? -8.436 15.554 -19.139 1.00 32.88 161 ARG A N 1
ATOM 1235 C CA . ARG A 1 161 ? -8.657 15.027 -20.486 1.00 32.88 161 ARG A CA 1
ATOM 1236 C C . ARG A 1 161 ? -7.281 14.604 -20.968 1.00 32.88 161 ARG A C 1
ATOM 1238 O O . ARG A 1 161 ? -6.534 15.431 -21.483 1.00 32.88 161 ARG A O 1
ATOM 1245 N N . LEU A 1 162 ? -6.951 13.328 -20.784 1.00 32.31 162 LEU A N 1
ATOM 1246 C CA . LEU A 1 162 ? -6.051 12.668 -21.720 1.00 32.31 162 LEU A CA 1
ATOM 1247 C C . LEU A 1 162 ? -6.645 12.921 -23.106 1.00 32.31 162 LEU A C 1
ATOM 1249 O O . LEU A 1 162 ? -7.663 12.343 -23.483 1.00 32.31 162 LEU A O 1
ATOM 1253 N N . VAL A 1 163 ? -6.069 13.889 -23.814 1.00 35.28 163 VAL A N 1
ATOM 1254 C CA . VAL A 1 163 ? -6.296 14.055 -25.241 1.00 35.28 163 VAL A CA 1
ATOM 1255 C C . VAL A 1 163 ? -5.838 12.730 -25.848 1.00 35.28 163 VAL A C 1
ATOM 1257 O O . VAL A 1 163 ? -4.684 12.354 -25.618 1.00 35.28 163 VAL A O 1
ATOM 1260 N N . PRO A 1 164 ? -6.711 11.976 -26.540 1.00 33.25 164 PRO A N 1
ATOM 1261 C CA . PRO A 1 164 ? -6.266 10.772 -27.221 1.00 33.25 164 PRO A CA 1
ATOM 1262 C C . PRO A 1 164 ? -5.122 11.161 -28.166 1.00 33.25 164 PRO A C 1
ATOM 1264 O O . PRO A 1 164 ? -5.154 12.273 -28.711 1.00 33.25 164 PRO A O 1
ATOM 1267 N N . PRO A 1 165 ? -4.104 10.303 -28.357 1.00 34.03 165 PRO A N 1
ATOM 1268 C CA . PRO A 1 165 ? -3.054 10.577 -29.324 1.00 34.03 165 PRO A CA 1
ATOM 1269 C C . PRO A 1 165 ? -3.740 10.877 -30.656 1.00 34.03 165 PRO A C 1
ATOM 1271 O O . PRO A 1 165 ? -4.475 10.036 -31.172 1.00 34.03 165 PRO A O 1
ATOM 1274 N N . ARG A 1 166 ? -3.584 12.106 -31.165 1.00 35.88 166 ARG A N 1
ATOM 1275 C CA . ARG A 1 166 ? -4.051 12.443 -32.509 1.00 35.88 166 ARG A CA 1
ATOM 1276 C C . ARG A 1 166 ? -3.424 11.424 -33.448 1.00 35.88 166 ARG A C 1
ATOM 1278 O O . ARG A 1 166 ? -2.205 11.259 -33.405 1.00 35.88 166 ARG A O 1
ATOM 1285 N N . GLU A 1 167 ? -4.264 10.750 -34.233 1.00 34.72 167 GLU A N 1
ATOM 1286 C CA . GLU A 1 167 ? -3.851 9.921 -35.361 1.00 34.72 167 GLU A CA 1
ATOM 1287 C C . GLU A 1 167 ? -2.697 10.618 -36.072 1.00 34.72 167 GLU A C 1
ATOM 1289 O O . GLU A 1 167 ? -2.842 11.717 -36.616 1.00 34.72 167 GLU A O 1
ATOM 1294 N N . LEU A 1 168 ? -1.526 9.991 -35.990 1.00 33.50 168 LEU A N 1
ATOM 1295 C CA . LEU A 1 168 ? -0.387 10.339 -36.806 1.00 33.50 168 LEU A CA 1
ATOM 1296 C C . LEU A 1 168 ? -0.794 9.931 -38.224 1.00 33.50 168 LEU A C 1
ATOM 1298 O O . LEU A 1 168 ? -0.598 8.789 -38.629 1.00 33.50 168 LEU A O 1
ATOM 1302 N N . ALA A 1 169 ? -1.462 10.841 -38.934 1.00 32.72 169 ALA A N 1
ATOM 1303 C CA . ALA A 1 169 ? -1.668 10.718 -40.361 1.00 32.72 169 ALA A CA 1
ATOM 1304 C C . ALA A 1 169 ? -0.275 10.640 -40.987 1.00 32.72 169 ALA A C 1
ATOM 1306 O O . ALA A 1 169 ? 0.446 11.635 -41.077 1.00 32.72 169 ALA A O 1
ATOM 1307 N N . LEU A 1 170 ? 0.121 9.417 -41.332 1.00 35.19 170 LEU A N 1
ATOM 1308 C CA . LEU A 1 170 ? 1.147 9.154 -42.319 1.00 35.19 170 LEU A CA 1
ATOM 1309 C C . LEU A 1 170 ? 0.653 9.835 -43.599 1.00 35.19 170 LEU A C 1
ATOM 1311 O O . LEU A 1 170 ? -0.258 9.350 -44.264 1.00 35.19 170 LEU A O 1
ATOM 1315 N N . ASP A 1 171 ? 1.174 11.034 -43.859 1.00 30.97 171 ASP A N 1
ATOM 1316 C CA . ASP A 1 171 ? 1.010 11.731 -45.128 1.00 30.97 171 ASP A CA 1
ATOM 1317 C C . ASP A 1 171 ? 1.803 10.928 -46.164 1.00 30.97 171 ASP A C 1
ATOM 1319 O O . ASP A 1 171 ? 3.008 11.116 -46.338 1.00 30.97 171 ASP A O 1
ATOM 1323 N N . ASP A 1 172 ? 1.122 9.974 -46.801 1.00 38.94 172 ASP A N 1
ATOM 1324 C CA . ASP A 1 172 ? 1.540 9.354 -48.056 1.00 38.94 172 ASP A CA 1
ATOM 1325 C C . ASP A 1 172 ? 1.559 10.439 -49.144 1.00 38.94 172 ASP A C 1
ATOM 1327 O O . ASP A 1 172 ? 0.651 10.577 -49.967 1.00 38.94 172 ASP A O 1
ATOM 1331 N N . ARG A 1 173 ? 2.622 11.247 -49.150 1.00 34.34 173 ARG A N 1
ATOM 1332 C CA . ARG A 1 173 ? 3.017 12.031 -50.318 1.00 34.34 173 ARG A CA 1
ATOM 1333 C C . ARG A 1 173 ? 4.130 11.309 -51.057 1.00 34.34 173 ARG A C 1
ATOM 1335 O O . ARG A 1 173 ? 5.315 11.487 -50.791 1.00 34.34 173 ARG A O 1
ATOM 1342 N N . GLU A 1 174 ? 3.686 10.521 -52.030 1.00 41.56 174 GLU A N 1
ATOM 1343 C CA . GLU A 1 174 ? 4.397 10.173 -53.260 1.00 41.56 174 GLU A CA 1
ATOM 1344 C C . GLU A 1 174 ? 5.416 11.258 -53.682 1.00 41.56 174 GLU A C 1
ATOM 1346 O O . GLU A 1 174 ? 5.040 12.429 -53.832 1.00 41.56 174 GLU A O 1
ATOM 1351 N N . PRO A 1 175 ? 6.689 10.918 -53.961 1.00 39.03 175 PRO A N 1
ATOM 1352 C CA . PRO A 1 175 ? 7.593 11.848 -54.615 1.00 39.03 175 PRO A CA 1
ATOM 1353 C C . PRO A 1 175 ? 7.171 12.026 -56.080 1.00 39.03 175 PRO A C 1
ATOM 1355 O O . PRO A 1 175 ? 7.455 11.211 -56.959 1.00 39.03 175 PRO A O 1
ATOM 1358 N N . GLY A 1 176 ? 6.488 13.141 -56.334 1.00 36.56 176 GLY A N 1
ATOM 1359 C CA . GLY A 1 176 ? 6.125 13.609 -57.661 1.00 36.56 176 GLY A CA 1
ATOM 1360 C C . GLY A 1 176 ? 7.333 13.728 -58.595 1.00 36.56 176 GLY A C 1
ATOM 1361 O O . GLY A 1 176 ? 8.268 14.490 -58.360 1.00 36.56 176 GLY A O 1
ATOM 1362 N N . ARG A 1 177 ? 7.247 12.980 -59.698 1.00 41.72 177 ARG A N 1
ATOM 1363 C CA . ARG A 1 177 ? 7.872 13.208 -61.011 1.00 41.72 177 ARG A CA 1
ATOM 1364 C C . ARG A 1 177 ? 8.265 14.680 -61.242 1.00 41.72 177 ARG A C 1
ATOM 1366 O O . ARG A 1 177 ? 7.400 15.522 -61.470 1.00 41.72 177 ARG A O 1
ATOM 1373 N N . ALA A 1 178 ? 9.567 14.959 -61.318 1.00 35.66 178 ALA A N 1
ATOM 1374 C CA . ALA A 1 178 ? 10.097 16.199 -61.884 1.00 35.66 178 ALA A CA 1
ATOM 1375 C C . ALA A 1 178 ? 10.942 15.899 -63.133 1.00 35.66 178 ALA A C 1
ATOM 1377 O O . ALA A 1 178 ? 12.082 15.446 -63.089 1.00 35.66 178 ALA A O 1
ATOM 1378 N N . MET A 1 179 ? 10.263 16.132 -64.249 1.00 32.78 179 MET A N 1
ATOM 1379 C CA . MET A 1 179 ? 10.672 16.307 -65.638 1.00 32.78 179 MET A CA 1
ATOM 1380 C C . MET A 1 179 ? 12.073 16.922 -65.856 1.00 32.78 179 MET A C 1
ATOM 1382 O O . MET A 1 179 ? 12.370 18.018 -65.389 1.00 32.78 179 MET A O 1
ATOM 1386 N N . MET A 1 180 ? 12.889 16.250 -66.673 1.00 36.94 180 MET A N 1
ATOM 1387 C CA . MET A 1 180 ? 14.093 16.795 -67.318 1.00 36.94 180 MET A CA 1
ATOM 1388 C C . MET A 1 180 ? 13.730 17.916 -68.311 1.00 36.94 180 MET A C 1
ATOM 1390 O O . MET A 1 180 ? 12.843 17.697 -69.143 1.00 36.94 180 MET A O 1
ATOM 1394 N N . PRO A 1 181 ? 14.443 19.057 -68.358 1.00 37.47 181 PRO A N 1
ATOM 1395 C CA . PRO A 1 181 ? 14.384 19.939 -69.512 1.00 37.47 181 PRO A CA 1
ATOM 1396 C C . PRO A 1 181 ? 15.379 19.485 -70.588 1.00 37.47 181 PRO A C 1
ATOM 1398 O O . PRO A 1 181 ? 16.593 19.444 -70.391 1.00 37.47 181 PRO A O 1
ATOM 1401 N N . ARG A 1 182 ? 14.834 19.174 -71.767 1.00 33.94 182 ARG A N 1
ATOM 1402 C CA . ARG A 1 182 ? 15.575 19.059 -73.026 1.00 33.94 182 ARG A CA 1
ATOM 1403 C C . ARG A 1 182 ? 16.194 20.417 -73.372 1.00 33.94 182 ARG A C 1
ATOM 1405 O O . ARG A 1 182 ? 15.476 21.411 -73.448 1.00 33.94 182 ARG A O 1
ATOM 1412 N N . ARG A 1 183 ? 17.488 20.444 -73.689 1.00 36.03 183 ARG A N 1
ATOM 1413 C CA . ARG A 1 183 ? 18.074 21.473 -74.556 1.00 36.03 183 ARG A CA 1
ATOM 1414 C C . ARG A 1 183 ? 18.530 20.818 -75.853 1.00 36.03 183 ARG A C 1
ATOM 1416 O O . ARG A 1 183 ? 19.279 19.847 -75.849 1.00 36.03 183 ARG A O 1
ATOM 1423 N N . SER A 1 184 ? 17.966 21.333 -76.934 1.00 37.69 184 SER A N 1
ATOM 1424 C CA . SER A 1 184 ? 18.203 20.999 -78.331 1.00 37.69 184 SER A CA 1
ATOM 1425 C C . SER A 1 184 ? 19.590 21.430 -78.807 1.00 37.69 184 SER A C 1
ATOM 1427 O O . SER A 1 184 ? 20.173 22.385 -78.298 1.00 37.69 184 SER A O 1
ATOM 1429 N N . ALA A 1 185 ? 20.068 20.706 -79.814 1.00 37.50 185 ALA A N 1
ATOM 1430 C CA . ALA A 1 185 ? 21.324 20.877 -80.526 1.00 37.50 185 ALA A CA 1
ATOM 1431 C C . ALA A 1 185 ? 21.344 22.067 -81.508 1.00 37.50 185 ALA A C 1
ATOM 1433 O O . ALA A 1 185 ? 20.312 22.412 -82.077 1.00 37.50 185 ALA A O 1
ATOM 1434 N N . SER A 1 186 ? 22.552 22.583 -81.768 1.00 33.88 186 SER A N 1
ATOM 1435 C CA . SER A 1 186 ? 23.065 23.074 -83.069 1.00 33.88 186 SER A CA 1
ATOM 1436 C C . SER A 1 186 ? 24.578 23.325 -82.892 1.00 33.88 186 SER A C 1
ATOM 1438 O O . SER A 1 186 ? 24.946 24.113 -82.027 1.00 33.88 186 SER A O 1
ATOM 1440 N N . ALA A 1 187 ? 25.490 22.519 -83.442 1.00 36.25 187 ALA A N 1
ATOM 1441 C CA . ALA A 1 187 ? 25.960 22.494 -84.836 1.00 36.25 187 ALA A CA 1
ATOM 1442 C C . ALA A 1 187 ? 26.751 23.752 -85.251 1.00 36.25 187 ALA A C 1
ATOM 1444 O O . ALA A 1 187 ? 26.161 24.723 -85.722 1.00 36.25 187 ALA A O 1
ATOM 1445 N N . SER A 1 188 ? 28.079 23.704 -85.102 1.00 38.72 188 SER A N 1
ATOM 1446 C CA . SER A 1 188 ? 29.110 23.935 -86.139 1.00 38.72 188 SER A CA 1
ATOM 1447 C C . SER A 1 188 ? 30.493 23.695 -85.541 1.00 38.72 188 SER A C 1
ATOM 1449 O O . SER A 1 188 ? 30.691 24.104 -84.376 1.00 38.72 188 SER A O 1
#